Protein AF-0000000084819058 (afdb_homodimer)

Nearest PDB structures (foldseek):
  3whi-assembly1_A  TM=7.353E-01  e=6.003E-03  Bacillus subtilis subsp. subtilis str. 168
  1spb-assembly1_P  TM=6.432E-01  e=3.275E-03  Bacillus amyloliquefaciens
  3tvi-assembly3_F  TM=5.846E-01  e=6.868E-03  Clostridium acetobutylicum
  2zho-assembly1_B  TM=5.488E-01  e=1.762E-02  Thermus thermophilus
  3tvi-assembly6_K  TM=5.710E-01  e=4.228E-02  Clostridium acetobutylicum

Solvent-accessible surface area (backbone atoms only — not comparable to full-atom values): 11109 Å² total; per-residue (Å²): 131,79,80,77,73,77,76,74,77,68,82,69,77,69,76,65,80,64,76,68,60,60,66,42,50,31,37,39,28,42,75,44,91,81,55,53,69,62,59,55,49,47,48,50,50,54,37,46,72,67,68,20,43,81,69,34,32,34,71,79,62,49,25,35,30,29,40,27,33,57,72,53,52,57,53,44,57,69,72,35,84,51,51,44,79,31,59,55,62,51,74,76,80,118,129,80,83,77,76,74,76,72,78,68,80,68,77,70,75,65,79,64,76,67,61,60,66,40,52,32,38,38,29,42,75,44,91,82,55,55,69,63,59,54,52,50,48,49,48,52,37,45,73,67,69,20,45,80,68,35,31,35,70,79,64,48,25,36,29,32,40,27,33,56,73,54,51,57,51,44,55,68,72,35,85,51,50,44,79,30,59,54,62,50,74,76,80,118

Organism: Colletotrichum graminicola (strain M1.001 / M2 / FGSC 10212) (NCBI:txid645133)

Structure (mmCIF, N/CA/C/O backbone):
data_AF-0000000084819058-model_v1
#
loop_
_entity.id
_entity.type
_entity.pdbx_description
1 polymer 'Inhibitor I9 domain-containing protein'
#
loop_
_atom_site.group_PDB
_atom_site.id
_atom_site.type_symbol
_atom_site.label_atom_id
_atom_site.label_alt_id
_atom_site.label_comp_id
_atom_site.label_asym_id
_atom_site.label_entity_id
_atom_site.label_seq_id
_atom_site.pdbx_PDB_ins_code
_atom_site.Cartn_x
_atom_site.Cartn_y
_atom_site.Cartn_z
_atom_site.occupancy
_atom_site.B_iso_or_equiv
_atom_site.auth_seq_id
_atom_site.auth_comp_id
_atom_site.auth_asym_id
_atom_site.auth_atom_id
_atom_site.pdbx_PDB_model_num
ATOM 1 N N . MET A 1 1 ? -1.468 46.281 -0.343 1 33.25 1 MET A N 1
ATOM 2 C CA . MET A 1 1 ? -0.842 44.969 -0.24 1 33.25 1 MET A CA 1
ATOM 3 C C . MET A 1 1 ? -1.624 44.062 0.711 1 33.25 1 MET A C 1
ATOM 5 O O . MET A 1 1 ? -1.853 44.406 1.867 1 33.25 1 MET A O 1
ATOM 9 N N . ARG A 1 2 ? -2.658 43.469 0.209 1 42.59 2 ARG A N 1
ATOM 10 C CA . ARG A 1 2 ? -3.611 42.688 1.002 1 42.59 2 ARG A CA 1
ATOM 11 C C . ARG A 1 2 ? -2.941 41.469 1.641 1 42.59 2 ARG A C 1
ATOM 13 O O . ARG A 1 2 ? -2.266 40.719 0.959 1 42.59 2 ARG A O 1
ATOM 20 N N . PRO A 1 3 ? -2.469 41.5 2.928 1 46.16 3 PRO A N 1
ATOM 21 C CA . PRO A 1 3 ? -1.816 40.344 3.564 1 46.16 3 PRO A CA 1
ATOM 22 C C . PRO A 1 3 ? -2.604 39.062 3.391 1 46.16 3 PRO A C 1
ATOM 24 O O . PRO A 1 3 ? -3.838 39.062 3.4 1 46.16 3 PRO A O 1
ATOM 27 N N . SER A 1 4 ? -2.221 38.219 2.475 1 47.12 4 SER A N 1
ATOM 28 C CA . SER A 1 4 ? -2.828 36.906 2.279 1 47.12 4 SER A CA 1
ATOM 29 C C . SER A 1 4 ? -2.723 36.062 3.541 1 47.12 4 SER A C 1
ATOM 31 O O . SER A 1 4 ? -1.623 35.844 4.051 1 47.12 4 SER A O 1
ATOM 33 N N . ALA A 1 5 ? -3.68 36.062 4.41 1 40.5 5 ALA A N 1
ATOM 34 C CA . ALA A 1 5 ? -3.844 35.25 5.625 1 40.5 5 ALA A CA 1
ATOM 35 C C . ALA A 1 5 ? -3.654 33.781 5.336 1 40.5 5 ALA A C 1
ATOM 37 O O . ALA A 1 5 ? -4.215 33.25 4.375 1 40.5 5 ALA A O 1
ATOM 38 N N . PHE A 1 6 ? -2.416 33.281 5.398 1 43 6 PHE A N 1
ATOM 39 C CA . PHE A 1 6 ? -2.139 31.859 5.41 1 43 6 PHE A CA 1
ATOM 40 C C . PHE A 1 6 ? -3.102 31.141 6.34 1 43 6 PHE A C 1
ATOM 42 O O . PHE A 1 6 ? -3.195 31.469 7.523 1 43 6 PHE A O 1
ATOM 49 N N . LEU A 1 7 ? -4.293 30.812 5.961 1 40.19 7 LEU A N 1
ATOM 50 C CA . LEU A 1 7 ? -5.25 30.062 6.762 1 40.19 7 LEU A CA 1
ATOM 51 C C . LEU A 1 7 ? -4.629 28.766 7.277 1 40.19 7 LEU A C 1
ATOM 53 O O . LEU A 1 7 ? -4.23 27.906 6.484 1 40.19 7 LEU A O 1
ATOM 57 N N . VAL A 1 8 ? -3.709 28.766 8.219 1 39.34 8 VAL A N 1
ATOM 58 C CA . VAL A 1 8 ? -3.283 27.547 8.914 1 39.34 8 VAL A CA 1
ATOM 59 C C . VAL A 1 8 ? -4.504 26.734 9.312 1 39.34 8 VAL A C 1
ATOM 61 O O . VAL A 1 8 ? -5.359 27.203 10.07 1 39.34 8 VAL A O 1
ATOM 64 N N . ALA A 1 9 ? -5.012 25.891 8.383 1 39.75 9 ALA A N 1
ATOM 65 C CA . ALA A 1 9 ? -6.09 24.984 8.75 1 39.75 9 ALA A CA 1
ATOM 66 C C . ALA A 1 9 ? -5.766 24.234 10.047 1 39.75 9 ALA A C 1
ATOM 68 O O . ALA A 1 9 ? -4.777 23.5 10.117 1 39.75 9 ALA A O 1
ATOM 69 N N . ALA A 1 10 ? -5.84 24.875 11.164 1 40.34 10 ALA A N 1
ATOM 70 C CA . ALA A 1 10 ? -5.816 24.188 12.453 1 40.34 10 ALA A CA 1
ATOM 71 C C . ALA A 1 10 ? -6.695 22.953 12.438 1 40.34 10 ALA A C 1
ATOM 73 O O . ALA A 1 10 ? -7.859 23 12.031 1 40.34 10 ALA A O 1
ATOM 74 N N . LEU A 1 11 ? -6.059 21.734 12.172 1 42.22 11 LEU A N 1
ATOM 75 C CA . LEU A 1 11 ? -6.789 20.5 12.469 1 42.22 11 LEU A CA 1
ATOM 76 C C . LEU A 1 11 ? -7.434 20.578 13.852 1 42.22 11 LEU A C 1
ATOM 78 O O . LEU A 1 11 ? -6.742 20.5 14.867 1 42.22 11 LEU A O 1
ATOM 82 N N . ALA A 1 12 ? -8.281 21.531 14.031 1 41.41 12 ALA A N 1
ATOM 83 C CA . ALA A 1 12 ? -9.055 21.531 15.273 1 41.41 12 ALA A CA 1
ATOM 84 C C . ALA A 1 12 ? -9.594 20.141 15.578 1 41.41 12 ALA A C 1
ATOM 86 O O . ALA A 1 12 ? -10.289 19.531 14.75 1 41.41 12 ALA A O 1
ATOM 87 N N . VAL A 1 13 ? -8.812 19.328 16.328 1 44 13 VAL A N 1
ATOM 88 C CA . VAL A 1 13 ? -9.383 18.156 16.969 1 44 13 VAL A CA 1
ATOM 89 C C . VAL A 1 13 ? -10.586 18.547 17.812 1 44 13 VAL A C 1
ATOM 91 O O . VAL A 1 13 ? -10.453 19.266 18.812 1 44 13 VAL A O 1
ATOM 94 N N . VAL A 1 14 ? -11.656 19.109 17.375 1 44.25 14 VAL A N 1
ATOM 95 C CA . VAL A 1 14 ? -12.875 19.219 18.172 1 44.25 14 VAL A CA 1
ATOM 96 C C . VAL A 1 14 ? -13.117 17.906 18.922 1 44.25 14 VAL A C 1
ATOM 98 O O . VAL A 1 14 ? -13.18 16.828 18.312 1 44.25 14 VAL A O 1
ATOM 101 N N . PRO A 1 15 ? -12.867 17.781 20.188 1 43.75 15 PRO A N 1
ATOM 102 C CA . PRO A 1 15 ? -13.266 16.656 21.047 1 43.75 15 PRO A CA 1
ATOM 103 C C . PRO A 1 15 ? -14.742 16.297 20.891 1 43.75 15 PRO A C 1
ATOM 105 O O . PRO A 1 15 ? -15.367 15.82 21.828 1 43.75 15 PRO A O 1
ATOM 108 N N . GLY A 1 16 ? -15.555 16.859 20.109 1 43.31 16 GLY A N 1
ATOM 109 C CA . GLY A 1 16 ? -16.891 16.281 20.141 1 43.31 16 GLY A CA 1
ATOM 110 C C . GLY A 1 16 ? -16.875 14.766 20.234 1 43.31 16 GLY A C 1
ATOM 111 O O . GLY A 1 16 ? -15.891 14.117 19.859 1 43.31 16 GLY A O 1
ATOM 112 N N . VAL A 1 17 ? -17.578 14.211 21.297 1 44.72 17 VAL A N 1
ATOM 113 C CA . VAL A 1 17 ? -17.859 12.797 21.516 1 44.72 17 VAL A CA 1
ATOM 114 C C . VAL A 1 17 ? -18.047 12.086 20.188 1 44.72 17 VAL A C 1
ATOM 116 O O . VAL A 1 17 ? -18.75 11.078 20.094 1 44.72 17 VAL A O 1
ATOM 119 N N . LEU A 1 18 ? -17.938 12.695 19.047 1 44.69 18 LEU A N 1
ATOM 120 C CA . LEU A 1 18 ? -18.125 11.844 17.875 1 44.69 18 LEU A CA 1
ATOM 121 C C . LEU A 1 18 ? -17.453 10.492 18.078 1 44.69 18 LEU A C 1
ATOM 123 O O . LEU A 1 18 ? -16.328 10.422 18.594 1 44.69 18 LEU A O 1
ATOM 127 N N . ALA A 1 19 ? -18.094 9.57 18.531 1 48.16 19 ALA A N 1
ATOM 128 C CA . ALA A 1 19 ? -17.656 8.18 18.438 1 48.16 19 ALA A CA 1
ATOM 129 C C . ALA A 1 19 ? -16.625 8 17.328 1 48.16 19 ALA A C 1
ATOM 131 O O . ALA A 1 19 ? -16.969 8.039 16.141 1 48.16 19 ALA A O 1
ATOM 132 N N . VAL A 1 20 ? -15.523 8.812 17.234 1 57.72 20 VAL A N 1
ATOM 133 C CA . VAL A 1 20 ? -14.484 8.742 16.219 1 57.72 20 VAL A CA 1
ATOM 134 C C . VAL A 1 20 ? -14.195 7.277 15.875 1 57.72 20 VAL A C 1
ATOM 136 O O . VAL A 1 20 ? -13.797 6.496 16.734 1 57.72 20 VAL A O 1
ATOM 139 N N . ASP A 1 21 ? -15.117 6.746 15.102 1 71.69 21 ASP A N 1
ATOM 140 C CA . ASP A 1 21 ? -14.82 5.402 14.609 1 71.69 21 ASP A CA 1
ATOM 141 C C . ASP A 1 21 ? -13.312 5.211 14.422 1 71.69 21 ASP A C 1
ATOM 143 O O . ASP A 1 21 ? -12.602 6.156 14.062 1 71.69 21 ASP A O 1
ATOM 147 N N . GLN A 1 22 ? -12.883 4.285 15.273 1 87.81 22 GLN A N 1
ATOM 148 C CA . GLN A 1 22 ? -11.469 3.961 15.148 1 87.81 22 GLN A CA 1
ATOM 149 C C . GLN A 1 22 ? -11.07 3.789 13.688 1 87.81 22 GLN A C 1
ATOM 151 O O . GLN A 1 22 ? -11.672 2.986 12.969 1 87.81 22 GLN A O 1
ATOM 156 N N . MET A 1 23 ? -10.328 4.754 13.203 1 92.38 23 MET A N 1
ATOM 157 C CA . MET A 1 23 ? -9.844 4.684 11.828 1 92.38 23 MET A CA 1
ATOM 158 C C . MET A 1 23 ? -8.617 3.785 11.727 1 92.38 23 MET A C 1
ATOM 160 O O . MET A 1 23 ? -7.789 3.754 12.641 1 92.38 23 MET A O 1
ATOM 164 N N . LYS A 1 24 ? -8.617 2.979 10.633 1 93.62 24 LYS A N 1
ATOM 165 C CA . LYS A 1 24 ? -7.461 2.121 10.391 1 93.62 24 LYS A CA 1
ATOM 166 C C . LYS A 1 24 ? -6.93 2.303 8.969 1 93.62 24 LYS A C 1
ATOM 168 O O . LYS A 1 24 ? -7.695 2.59 8.047 1 93.62 24 LYS A O 1
ATOM 173 N N . SER A 1 25 ? -5.629 2.24 8.883 1 95.81 25 SER A N 1
ATOM 174 C CA . SER A 1 25 ? -4.977 2.246 7.578 1 95.81 25 SER A CA 1
ATOM 175 C C . SER A 1 25 ? -4.809 0.832 7.035 1 95.81 25 SER A C 1
ATOM 177 O O . SER A 1 25 ? -4.223 -0.027 7.699 1 95.81 25 SER A O 1
ATOM 179 N N . VAL A 1 26 ? -5.383 0.603 5.863 1 96.69 26 VAL A N 1
ATOM 180 C CA . VAL A 1 26 ? -5.32 -0.731 5.273 1 96.69 26 VAL A CA 1
ATOM 181 C C . VAL A 1 26 ? -5.059 -0.623 3.775 1 96.69 26 VAL A C 1
ATOM 183 O O . VAL A 1 26 ? -5.148 0.464 3.199 1 96.69 26 VAL A O 1
ATOM 186 N N . ILE A 1 27 ? -4.648 -1.688 3.219 1 96.94 27 ILE A N 1
ATOM 187 C CA . ILE A 1 27 ? -4.609 -1.82 1.767 1 96.94 27 ILE A CA 1
ATOM 188 C C . ILE A 1 27 ? -5.59 -2.902 1.321 1 96.94 27 ILE A C 1
ATOM 190 O O . ILE A 1 27 ? -5.719 -3.941 1.976 1 96.94 27 ILE A O 1
ATOM 194 N N . ILE A 1 28 ? -6.348 -2.623 0.335 1 96.5 28 ILE A N 1
ATOM 195 C CA . ILE A 1 28 ? -7.289 -3.553 -0.277 1 96.5 28 ILE A CA 1
ATOM 196 C C . ILE A 1 28 ? -6.863 -3.85 -1.714 1 96.5 28 ILE A C 1
ATOM 198 O O . ILE A 1 28 ? -6.547 -2.934 -2.477 1 96.5 28 ILE A O 1
ATOM 202 N N . TRP A 1 29 ? -6.754 -5.113 -2.059 1 95.25 29 TRP A N 1
ATOM 203 C CA . TRP A 1 29 ? -6.344 -5.465 -3.414 1 95.25 29 TRP A CA 1
ATOM 204 C C . TRP A 1 29 ? -7.066 -6.719 -3.896 1 95.25 29 TRP A C 1
ATOM 206 O O . TRP A 1 29 ? -7.625 -7.469 -3.092 1 95.25 29 TRP A O 1
ATOM 216 N N . ALA A 1 30 ? -7.102 -6.852 -5.23 1 94.75 30 ALA A N 1
ATOM 217 C CA . ALA A 1 30 ? -7.723 -8.016 -5.852 1 94.75 30 ALA A CA 1
ATOM 218 C C . ALA A 1 30 ? -6.809 -9.234 -5.758 1 94.75 30 ALA A C 1
ATOM 220 O O . ALA A 1 30 ? -5.656 -9.188 -6.191 1 94.75 30 ALA A O 1
ATOM 221 N N . GLN A 1 31 ? -7.332 -10.32 -5.207 1 90 31 GLN A N 1
ATOM 222 C CA . GLN A 1 31 ? -6.562 -11.547 -5.027 1 90 31 GLN A CA 1
ATOM 223 C C . GLN A 1 31 ? -6.219 -12.18 -6.375 1 90 31 GLN A C 1
ATOM 225 O O . GLN A 1 31 ? -5.246 -12.93 -6.484 1 90 31 GLN A O 1
ATOM 230 N N . SER A 1 32 ? -7.055 -11.922 -7.348 1 90.5 32 SER A N 1
ATOM 231 C CA . SER A 1 32 ? -6.84 -12.461 -8.688 1 90.5 32 SER A CA 1
ATOM 232 C C . SER A 1 32 ? -7.203 -11.438 -9.758 1 90.5 32 SER A C 1
ATOM 234 O O . SER A 1 32 ? -8.023 -10.547 -9.523 1 90.5 32 SER A O 1
ATOM 236 N N . ASP A 1 33 ? -6.578 -11.641 -10.836 1 89.69 33 ASP A N 1
ATOM 237 C CA . ASP A 1 33 ? -6.859 -10.75 -11.953 1 89.69 33 ASP A CA 1
ATOM 238 C C . ASP A 1 33 ? -8.266 -10.984 -12.508 1 89.69 33 ASP A C 1
ATOM 240 O O . ASP A 1 33 ? -8.734 -10.242 -13.367 1 89.69 33 ASP A O 1
ATOM 244 N N . SER A 1 34 ? -8.938 -11.938 -11.984 1 91.38 34 SER A N 1
ATOM 245 C CA . SER A 1 34 ? -10.281 -12.266 -12.445 1 91.38 34 SER A CA 1
ATOM 246 C C . SER A 1 34 ? -11.32 -11.352 -11.812 1 91.38 34 SER A C 1
ATOM 248 O O . SER A 1 34 ? -12.469 -11.305 -12.266 1 91.38 34 SER A O 1
ATOM 250 N N . ILE A 1 35 ? -10.867 -10.672 -10.844 1 91.56 35 ILE A N 1
ATOM 251 C CA . ILE A 1 35 ? -11.789 -9.781 -10.141 1 91.56 35 ILE A CA 1
ATOM 252 C C . ILE A 1 35 ? -12.078 -8.555 -11 1 91.56 35 ILE A C 1
ATOM 254 O O . ILE A 1 35 ? -11.148 -7.938 -11.539 1 91.56 35 ILE A O 1
ATOM 258 N N . SER A 1 36 ? -13.32 -8.234 -11.094 1 92 36 SER A N 1
ATOM 259 C CA . SER A 1 36 ? -13.734 -7.113 -11.93 1 92 36 SER A CA 1
ATOM 260 C C . SER A 1 36 ? -13.391 -5.777 -11.281 1 92 36 SER A C 1
ATOM 262 O O . SER A 1 36 ? -13.438 -5.648 -10.055 1 92 36 SER A O 1
ATOM 264 N N . ASP A 1 37 ? -13.164 -4.816 -12.18 1 92.81 37 ASP A N 1
ATOM 265 C CA . ASP A 1 37 ? -12.867 -3.465 -11.711 1 92.81 37 ASP A CA 1
ATOM 266 C C . ASP A 1 37 ? -14.07 -2.863 -10.984 1 92.81 37 ASP A C 1
ATOM 268 O O . ASP A 1 37 ? -13.914 -1.972 -10.148 1 92.81 37 ASP A O 1
ATOM 272 N N . ASP A 1 38 ? -15.203 -3.373 -11.312 1 93.06 38 ASP A N 1
ATOM 273 C CA . ASP A 1 38 ? -16.438 -2.885 -10.695 1 93.06 38 ASP A CA 1
ATOM 274 C C . ASP A 1 38 ? -16.453 -3.189 -9.195 1 93.06 38 ASP A C 1
ATOM 276 O O . ASP A 1 38 ? -16.922 -2.377 -8.398 1 93.06 38 ASP A O 1
ATOM 280 N N . ILE A 1 39 ? -16.016 -4.352 -8.898 1 93.06 39 ILE A N 1
ATOM 281 C CA . ILE A 1 39 ? -16 -4.75 -7.492 1 93.06 39 ILE A CA 1
ATOM 282 C C . ILE A 1 39 ? -15.039 -3.848 -6.715 1 93.06 39 ILE A C 1
ATOM 284 O O . ILE A 1 39 ? -15.336 -3.436 -5.594 1 93.06 39 ILE A O 1
ATOM 288 N N . ILE A 1 40 ? -13.945 -3.514 -7.309 1 94.62 40 ILE A N 1
ATOM 289 C CA . ILE A 1 40 ? -12.961 -2.629 -6.703 1 94.62 40 ILE A CA 1
ATOM 290 C C . ILE A 1 40 ? -13.555 -1.235 -6.523 1 94.62 40 ILE A C 1
ATOM 292 O O . ILE A 1 40 ? -13.406 -0.622 -5.465 1 94.62 40 ILE A O 1
ATOM 296 N N . ALA A 1 41 ? -14.227 -0.774 -7.547 1 93.75 41 ALA A N 1
ATOM 297 C CA . ALA A 1 41 ? -14.875 0.534 -7.492 1 93.75 41 ALA A CA 1
ATOM 298 C C . ALA A 1 41 ? -15.945 0.571 -6.41 1 93.75 41 ALA A C 1
ATOM 300 O O . ALA A 1 41 ? -16.078 1.566 -5.695 1 93.75 41 ALA A O 1
ATOM 301 N N . LYS A 1 42 ? -16.641 -0.442 -6.273 1 93.75 42 LYS A N 1
ATOM 302 C CA . LYS A 1 42 ? -17.672 -0.544 -5.246 1 93.75 42 LYS A CA 1
ATOM 303 C C . LYS A 1 42 ? -17.062 -0.48 -3.85 1 93.75 42 LYS A C 1
ATOM 305 O O . LYS A 1 42 ? -17.609 0.194 -2.965 1 93.75 42 LYS A O 1
ATOM 310 N N . ALA A 1 43 ? -16.031 -1.218 -3.672 1 95.06 43 ALA A N 1
ATOM 311 C CA . ALA A 1 43 ? -15.328 -1.192 -2.393 1 95.06 43 ALA A CA 1
ATOM 312 C C . ALA A 1 43 ? -14.844 0.218 -2.061 1 95.06 43 ALA A C 1
ATOM 314 O O . ALA A 1 43 ? -15.023 0.691 -0.935 1 95.06 43 ALA A O 1
ATOM 315 N N . LYS A 1 44 ? -14.344 0.888 -3.039 1 95 44 LYS A N 1
ATOM 316 C CA . LYS A 1 44 ? -13.891 2.264 -2.85 1 95 44 LYS A CA 1
ATOM 317 C C . LYS A 1 44 ? -15.039 3.168 -2.42 1 95 44 LYS A C 1
ATOM 319 O O . LYS A 1 44 ? -14.906 3.957 -1.484 1 95 44 LYS A O 1
ATOM 324 N N . GLN A 1 45 ? -16.062 3.047 -3.107 1 95 45 GLN A N 1
ATOM 325 C CA . GLN A 1 45 ? -17.234 3.873 -2.82 1 95 45 GLN A CA 1
ATOM 326 C C . GLN A 1 45 ? -17.766 3.6 -1.418 1 95 45 GLN A C 1
ATOM 328 O O . GLN A 1 45 ? -18.188 4.523 -0.716 1 95 45 GLN A O 1
ATOM 333 N N . SER A 1 46 ? -17.75 2.357 -1.037 1 94.94 46 SER A N 1
ATOM 334 C CA . SER A 1 46 ? -18.188 1.991 0.305 1 94.94 46 SER A CA 1
ATOM 335 C C . SER A 1 46 ? -17.328 2.66 1.372 1 94.94 46 SER A C 1
ATOM 337 O O . SER A 1 46 ? -17.844 3.127 2.391 1 94.94 46 SER A O 1
ATOM 339 N N . ILE A 1 47 ? -16.078 2.725 1.133 1 95.06 47 ILE A N 1
ATOM 340 C CA . ILE A 1 47 ? -15.125 3.332 2.061 1 95.06 47 ILE A CA 1
ATOM 341 C C . ILE A 1 47 ? -15.375 4.836 2.141 1 95.06 47 ILE A C 1
ATOM 343 O O . ILE A 1 47 ? -15.438 5.406 3.234 1 95.06 47 ILE A O 1
ATOM 347 N N . ILE A 1 48 ? -15.539 5.441 1.022 1 94.75 48 ILE A N 1
ATOM 348 C CA . ILE A 1 48 ? -15.773 6.883 0.959 1 94.75 48 ILE A CA 1
ATOM 349 C C . ILE A 1 48 ? -17.094 7.219 1.64 1 94.75 48 ILE A C 1
ATOM 351 O O . ILE A 1 48 ? -17.1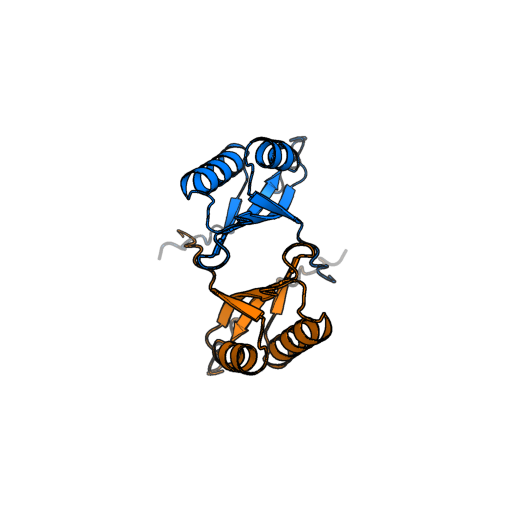72 8.172 2.414 1 94.75 48 ILE A O 1
ATOM 355 N N . ASP A 1 49 ? -18.047 6.41 1.414 1 94.19 49 ASP A N 1
ATOM 356 C CA . ASP A 1 49 ? -19.375 6.609 2.008 1 94.19 49 ASP A CA 1
ATOM 357 C C . ASP A 1 49 ? -19.312 6.512 3.531 1 94.19 49 ASP A C 1
ATOM 359 O O . ASP A 1 49 ? -20.062 7.184 4.234 1 94.19 49 ASP A O 1
ATOM 363 N N . ALA A 1 50 ? -18.406 5.773 3.975 1 93.12 50 ALA A N 1
ATOM 364 C CA . ALA A 1 50 ? -18.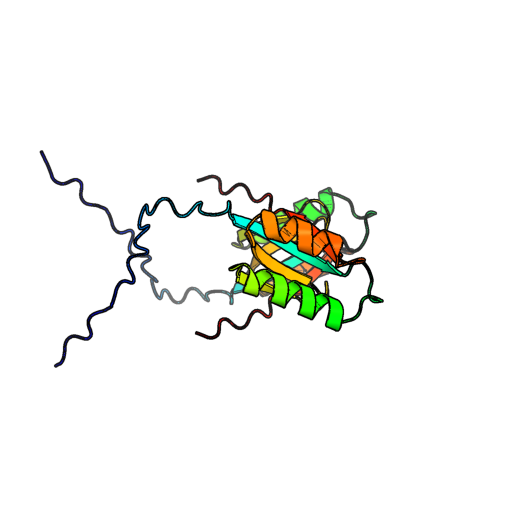266 5.562 5.414 1 93.12 50 ALA A CA 1
ATOM 365 C C . ALA A 1 50 ? -17.391 6.648 6.039 1 93.12 50 ALA A C 1
ATOM 367 O O . ALA A 1 50 ? -17.156 6.641 7.25 1 93.12 50 ALA A O 1
ATOM 368 N N . GLY A 1 51 ? -16.844 7.469 5.188 1 93 51 GLY A N 1
ATOM 369 C CA . GLY A 1 51 ? -16 8.555 5.672 1 93 51 GLY A CA 1
ATOM 370 C C . GLY A 1 51 ? -14.516 8.242 5.578 1 93 51 GLY A C 1
ATOM 371 O O . GLY A 1 51 ? -13.688 8.953 6.164 1 93 51 GLY A O 1
ATOM 372 N N . GLY A 1 52 ? -14.289 7.184 4.926 1 94.5 52 GLY A N 1
ATOM 373 C CA . GLY A 1 52 ? -12.891 6.852 4.703 1 94.5 52 GLY A CA 1
ATOM 374 C C . GLY A 1 52 ? -12.258 7.656 3.582 1 94.5 52 GLY A C 1
ATOM 375 O O . GLY A 1 52 ? -12.93 8.461 2.932 1 94.5 52 GLY A O 1
ATOM 376 N N . GLN A 1 53 ? -10.914 7.469 3.52 1 94.5 53 GLN A N 1
ATOM 377 C CA . GLN A 1 53 ? -10.148 8.172 2.496 1 94.5 53 GLN A CA 1
ATOM 378 C C . GLN A 1 53 ? -9.203 7.219 1.771 1 94.5 53 GLN A C 1
ATOM 380 O O . GLN A 1 53 ? -8.461 6.465 2.406 1 94.5 53 GLN A O 1
ATOM 385 N N . ILE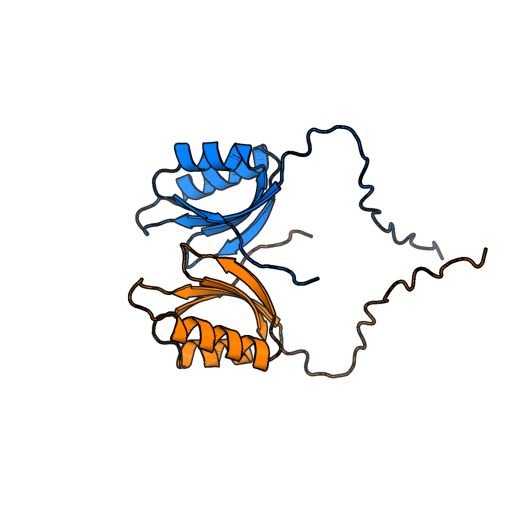 A 1 54 ? -9.266 7.371 0.459 1 95.5 54 ILE A N 1
ATOM 386 C CA . ILE A 1 54 ? -8.297 6.645 -0.349 1 95.5 54 ILE A CA 1
ATOM 387 C C . ILE A 1 54 ? -6.977 7.414 -0.39 1 95.5 54 ILE A C 1
ATOM 389 O O . ILE A 1 54 ? -6.941 8.57 -0.819 1 95.5 54 ILE A O 1
ATOM 393 N N . THR A 1 55 ? -5.957 6.781 0.035 1 95.06 55 THR A N 1
ATOM 394 C CA . THR A 1 55 ? -4.691 7.488 0.173 1 95.06 55 THR A CA 1
ATOM 395 C C . THR A 1 55 ? -3.748 7.141 -0.977 1 95.06 55 THR A C 1
ATOM 397 O O . THR A 1 55 ? -2.916 7.961 -1.374 1 95.06 55 THR A O 1
ATOM 400 N N . HIS A 1 56 ? -3.803 6.02 -1.461 1 95.25 56 HIS A N 1
ATOM 401 C CA . HIS A 1 56 ? -2.959 5.562 -2.561 1 95.25 56 HIS A CA 1
ATOM 402 C C . HIS A 1 56 ? -3.713 4.598 -3.469 1 95.25 56 HIS A C 1
ATOM 404 O O . HIS A 1 56 ? -4.512 3.787 -2.992 1 95.25 56 HIS A O 1
ATOM 410 N N . THR A 1 57 ? -3.41 4.707 -4.727 1 95.94 57 THR A N 1
ATOM 411 C CA . THR A 1 57 ? -3.982 3.812 -5.727 1 95.94 57 THR A CA 1
ATOM 412 C C . THR A 1 57 ? -2.885 3.15 -6.555 1 95.94 57 THR A C 1
ATOM 414 O O . THR A 1 57 ? -1.962 3.82 -7.02 1 95.94 57 THR A O 1
ATOM 417 N N . TYR A 1 58 ? -3.029 1.82 -6.75 1 94.88 58 TYR A N 1
ATOM 418 C CA . TYR A 1 58 ? -2.029 1.05 -7.48 1 94.88 58 TYR A CA 1
ATOM 419 C C . TYR A 1 58 ? -2.658 0.314 -8.656 1 94.88 58 TYR A C 1
ATOM 421 O O . TYR A 1 58 ? -3.773 -0.201 -8.547 1 94.88 58 TYR A O 1
ATOM 429 N N . SER A 1 59 ? -1.907 0.206 -9.727 1 94.06 59 SER A N 1
ATOM 430 C CA . SER A 1 59 ? -2.43 -0.388 -10.945 1 94.06 59 SER A CA 1
ATOM 431 C C . SER A 1 59 ? -2.053 -1.862 -11.055 1 94.06 59 SER A C 1
ATOM 433 O O . SER A 1 59 ? -2.867 -2.689 -11.469 1 94.06 59 SER A O 1
ATOM 435 N N . LEU A 1 60 ? -0.842 -2.248 -10.648 1 92.69 60 LEU A N 1
ATOM 436 C CA . LEU A 1 60 ? -0.37 -3.611 -10.859 1 92.69 60 LEU A CA 1
ATOM 437 C C . LEU A 1 60 ? -0.988 -4.566 -9.852 1 92.69 60 LEU A C 1
ATOM 439 O O . LEU A 1 60 ? -1.435 -5.66 -10.211 1 92.69 60 LEU A O 1
ATOM 443 N N . ILE A 1 61 ? -0.966 -4.109 -8.625 1 91.81 61 ILE A N 1
ATOM 444 C CA . ILE A 1 61 ? -1.536 -4.973 -7.598 1 91.81 61 ILE A CA 1
ATOM 445 C C . ILE A 1 61 ? -3.061 -4.887 -7.641 1 91.81 61 ILE A C 1
ATOM 447 O O . ILE A 1 61 ? -3.75 -5.648 -6.957 1 91.81 61 ILE A O 1
ATOM 451 N N . ARG A 1 62 ? -3.643 -3.857 -8.484 1 93.88 62 ARG A N 1
ATOM 452 C CA . ARG A 1 62 ? -5.078 -3.625 -8.617 1 93.88 62 ARG A CA 1
ATOM 453 C C . ARG A 1 62 ? -5.719 -3.373 -7.258 1 93.88 62 ARG A C 1
ATOM 455 O O . ARG A 1 62 ? -6.715 -4.008 -6.906 1 93.88 62 ARG A O 1
ATOM 462 N N . GLY A 1 63 ? -5.125 -2.572 -6.523 1 95.12 63 GLY A N 1
ATOM 463 C CA . GLY A 1 63 ? -5.551 -2.262 -5.168 1 95.12 63 GLY A CA 1
ATOM 464 C C . GLY A 1 63 ? -5.348 -0.806 -4.797 1 95.12 63 GLY A C 1
ATOM 465 O O . GLY A 1 63 ? -4.918 -0.002 -5.625 1 95.12 63 GLY A O 1
ATOM 466 N N . PHE A 1 64 ? -5.773 -0.566 -3.592 1 96.06 64 PHE A N 1
ATOM 467 C CA . PHE A 1 64 ? -5.656 0.797 -3.088 1 96.06 64 PHE A CA 1
ATOM 468 C C . PHE A 1 64 ? -5.488 0.802 -1.573 1 96.06 64 PHE A C 1
ATOM 470 O O . PHE A 1 64 ? -5.949 -0.112 -0.888 1 96.06 64 PHE A O 1
ATOM 477 N N . ALA A 1 65 ? -4.699 1.762 -1.152 1 96.69 65 ALA A N 1
ATOM 478 C CA . ALA A 1 65 ? -4.59 2.01 0.283 1 96.69 65 ALA A CA 1
ATOM 479 C C . ALA A 1 65 ? -5.59 3.072 0.733 1 96.69 65 ALA A C 1
ATOM 481 O O . ALA A 1 65 ? -5.867 4.023 -0.002 1 96.69 65 ALA A O 1
ATOM 482 N N . CYS A 1 66 ? -6.09 2.846 2.021 1 95.5 66 CYS A N 1
ATOM 483 C CA . CYS A 1 66 ? -7.07 3.795 2.533 1 95.5 66 CYS A CA 1
ATOM 484 C C . CYS A 1 66 ? -7.059 3.826 4.059 1 95.5 66 CYS A C 1
ATOM 486 O O . CYS A 1 66 ? -6.473 2.949 4.695 1 95.5 66 CYS A O 1
ATOM 488 N N . VAL A 1 67 ? -7.543 4.934 4.531 1 95.12 67 VAL A N 1
ATOM 489 C CA . VAL A 1 67 ? -7.855 5.078 5.949 1 95.12 67 VAL A CA 1
ATOM 490 C C . VAL A 1 67 ? -9.367 5.09 6.145 1 95.12 67 VAL A C 1
ATOM 492 O O . VAL A 1 67 ? -10.07 5.93 5.574 1 95.12 67 VAL A O 1
ATOM 495 N N . THR A 1 68 ? -9.867 4.137 6.812 1 95 68 THR A N 1
ATOM 496 C CA . THR A 1 68 ? -11.312 3.955 6.922 1 95 68 THR A CA 1
ATOM 497 C C . THR A 1 68 ? -11.688 3.428 8.305 1 95 68 THR A C 1
ATOM 499 O O . THR A 1 68 ? -10.867 2.811 8.984 1 95 68 THR A O 1
ATOM 502 N N . PRO A 1 69 ? -12.891 3.744 8.68 1 95.06 69 PRO A N 1
ATOM 503 C CA . PRO A 1 69 ? -13.344 3.176 9.953 1 95.06 69 PRO A CA 1
ATOM 504 C C . PRO A 1 69 ? -13.383 1.649 9.938 1 95.06 69 PRO A C 1
ATOM 506 O O . PRO A 1 69 ? -13.727 1.048 8.914 1 95.06 69 PRO A O 1
ATOM 509 N N . VAL A 1 70 ? -13.039 1.058 11.102 1 92 70 VAL A N 1
ATOM 510 C CA . VAL A 1 70 ? -12.961 -0.393 11.242 1 92 70 VAL A CA 1
ATOM 511 C C . VAL A 1 70 ? -14.305 -1.022 10.898 1 92 70 VAL A C 1
ATOM 513 O O . VAL A 1 70 ? -14.359 -2.107 10.312 1 92 70 VAL A O 1
ATOM 516 N N . LYS A 1 71 ? -15.305 -0.376 11.148 1 90.06 71 LYS A N 1
ATOM 517 C CA . LYS A 1 71 ? -16.656 -0.909 10.953 1 90.06 71 LYS A CA 1
ATOM 518 C C . LYS A 1 71 ? -16.922 -1.171 9.477 1 90.06 71 LYS A C 1
ATOM 520 O O . LYS A 1 71 ? -17.625 -2.125 9.125 1 90.06 71 LYS A O 1
ATOM 525 N N . VAL A 1 72 ? -16.5 -0.375 8.664 1 92.56 72 VAL A N 1
ATOM 526 C CA . VAL A 1 72 ? -16.781 -0.51 7.238 1 92.56 72 VAL A CA 1
ATOM 527 C C . VAL A 1 72 ? -15.922 -1.619 6.641 1 92.56 72 VAL A C 1
ATOM 529 O O . VAL A 1 72 ? -16.312 -2.246 5.648 1 92.56 72 VAL A O 1
ATOM 532 N N . LEU A 1 73 ? -14.742 -1.789 7.188 1 92.88 73 LEU A N 1
ATOM 533 C CA . LEU A 1 73 ? -13.852 -2.83 6.691 1 92.88 73 LEU A CA 1
ATOM 534 C C . LEU A 1 73 ? -14.531 -4.195 6.742 1 92.88 73 LEU A C 1
ATOM 536 O O . LEU A 1 73 ? -14.375 -5.004 5.824 1 92.88 73 LEU A O 1
ATOM 540 N N . GLU A 1 74 ? -15.242 -4.426 7.785 1 89.38 74 GLU A N 1
ATOM 541 C CA . GLU A 1 74 ? -15.977 -5.684 7.93 1 89.38 74 GLU A CA 1
ATOM 542 C C . GLU A 1 74 ? -17.031 -5.84 6.84 1 89.38 74 GLU A C 1
ATOM 544 O O . GLU A 1 74 ? -17.188 -6.93 6.281 1 89.38 74 GLU A O 1
ATOM 549 N N . SER A 1 75 ? -17.656 -4.746 6.547 1 90.81 75 SER A N 1
ATOM 550 C CA . SER A 1 75 ? -18.688 -4.77 5.512 1 90.81 75 SER A CA 1
ATOM 551 C C . SER A 1 75 ? -18.078 -4.992 4.133 1 90.81 75 SER A C 1
ATOM 553 O O . SER A 1 75 ? -18.609 -5.777 3.336 1 90.81 75 SER A O 1
ATOM 555 N N . VAL A 1 76 ? -17.016 -4.305 3.896 1 93 76 VAL A N 1
ATOM 556 C CA . VAL A 1 76 ? -16.328 -4.422 2.617 1 93 76 VAL A CA 1
ATOM 557 C C . VAL A 1 76 ? -15.852 -5.859 2.42 1 93 76 VAL A C 1
ATOM 559 O O . VAL A 1 76 ? -16 -6.426 1.332 1 93 76 VAL A O 1
ATOM 562 N N . GLN A 1 77 ? -15.281 -6.434 3.434 1 90.62 77 GLN A N 1
ATOM 563 C CA . GLN A 1 77 ? -14.797 -7.809 3.367 1 90.62 77 GLN A CA 1
ATOM 564 C C . GLN A 1 77 ? -15.945 -8.781 3.105 1 90.62 77 GLN A C 1
ATOM 566 O O . GLN A 1 77 ? -15.766 -9.789 2.412 1 90.62 77 GLN A O 1
ATOM 571 N N . ALA A 1 78 ? -17.078 -8.477 3.564 1 88.81 78 ALA A N 1
ATOM 572 C CA . ALA A 1 78 ? -18.234 -9.352 3.463 1 88.81 78 ALA A CA 1
ATOM 573 C C . ALA A 1 78 ? -18.797 -9.352 2.045 1 88.81 78 ALA A C 1
ATOM 575 O O . ALA A 1 78 ? -19.219 -10.398 1.538 1 88.81 78 ALA A O 1
ATOM 576 N N . PHE A 1 79 ? -18.781 -8.219 1.342 1 86.75 79 PHE A N 1
ATOM 577 C CA . PHE A 1 79 ? -19.406 -8.172 0.027 1 86.75 79 PHE A CA 1
ATOM 578 C C . PHE A 1 79 ? -18.375 -8.273 -1.077 1 86.75 79 PHE A C 1
ATOM 580 O O . PHE A 1 79 ? -18.703 -8.5 -2.242 1 86.75 79 PHE A O 1
ATOM 587 N N . SER A 1 80 ? -17.219 -8.094 -0.754 1 84.94 80 SER A N 1
ATOM 588 C CA . SER A 1 80 ? -16.156 -8.109 -1.756 1 84.94 80 SER A CA 1
ATOM 589 C C . SER A 1 80 ? -15.414 -9.438 -1.745 1 84.94 80 SER A C 1
ATOM 591 O O . SER A 1 80 ? -14.266 -9.508 -1.303 1 84.94 80 SER A O 1
ATOM 593 N N . GLU A 1 81 ? -16.141 -10.398 -2.385 1 83.56 81 GLU A N 1
ATOM 594 C CA . GLU A 1 81 ? -15.5 -11.703 -2.479 1 83.56 81 GLU A CA 1
ATOM 595 C C . GLU A 1 81 ? -14.359 -11.695 -3.486 1 83.56 81 GLU A C 1
ATOM 597 O O . GLU A 1 81 ? -14.523 -11.234 -4.621 1 83.56 81 GLU A O 1
ATOM 602 N N . GLY A 1 82 ? -13.164 -11.641 -3.115 1 90.69 82 GLY A N 1
ATOM 603 C CA . GLY A 1 82 ? -12.008 -11.633 -4 1 90.69 82 GLY A CA 1
ATOM 604 C C . GLY A 1 82 ? -10.977 -10.578 -3.631 1 90.69 82 GLY A C 1
ATOM 605 O O . GLY A 1 82 ? -9.852 -10.609 -4.121 1 90.69 82 GLY A O 1
ATOM 606 N N . LEU A 1 83 ? -11.57 -9.711 -2.854 1 94.69 83 LEU A N 1
ATOM 607 C CA . LEU A 1 83 ? -10.641 -8.695 -2.371 1 94.69 83 LEU A CA 1
ATOM 608 C C . LEU A 1 83 ? -10.016 -9.117 -1.043 1 94.69 83 LEU A C 1
ATOM 610 O O . LEU A 1 83 ? -10.672 -9.766 -0.227 1 94.69 83 LEU A O 1
ATOM 614 N N . VAL A 1 84 ? -8.828 -8.789 -0.892 1 94.38 84 VAL A N 1
ATOM 615 C CA . VAL A 1 84 ? -8.125 -9.07 0.357 1 94.38 84 VAL A CA 1
ATOM 616 C C . VAL A 1 84 ? -7.797 -7.758 1.069 1 94.38 84 VAL A C 1
ATOM 618 O O . VAL A 1 84 ? -7.375 -6.789 0.435 1 94.38 84 VAL A O 1
ATOM 621 N N . ILE A 1 85 ? -8.055 -7.785 2.324 1 95.94 85 ILE A N 1
ATOM 622 C CA . ILE A 1 85 ? -7.77 -6.613 3.145 1 95.94 85 ILE A CA 1
ATOM 623 C C . ILE A 1 85 ? -6.574 -6.891 4.051 1 95.94 85 ILE A C 1
ATOM 625 O O . ILE A 1 85 ? -6.547 -7.898 4.762 1 95.94 85 ILE A O 1
ATOM 629 N N . ASP A 1 86 ? -5.613 -6.039 4.023 1 96.62 86 ASP A N 1
ATOM 630 C CA . ASP A 1 86 ? -4.414 -6.129 4.855 1 96.62 86 ASP A CA 1
ATOM 631 C C . ASP A 1 86 ? -4.215 -4.855 5.672 1 96.62 86 ASP A C 1
ATOM 633 O O . ASP A 1 86 ? -4.16 -3.758 5.113 1 96.62 86 ASP A O 1
ATOM 637 N N . GLU A 1 87 ? -4.074 -5.059 6.98 1 95.44 87 GLU A N 1
ATOM 638 C CA . GLU A 1 87 ? -3.873 -3.908 7.855 1 95.44 87 GLU A CA 1
ATOM 639 C C . GLU A 1 87 ? -2.422 -3.434 7.812 1 95.44 87 GLU A C 1
ATOM 641 O O . GLU A 1 87 ? -1.504 -4.238 7.652 1 95.44 87 GLU A O 1
ATOM 646 N N . ASP A 1 88 ? -2.275 -2.08 7.926 1 94.81 88 ASP A N 1
ATOM 647 C CA . ASP A 1 88 ? -0.946 -1.479 7.984 1 94.81 88 ASP A CA 1
ATOM 648 C C . ASP A 1 88 ? -0.287 -1.733 9.336 1 94.81 88 ASP A C 1
ATOM 650 O O . ASP A 1 88 ? -0.845 -1.388 10.383 1 94.81 88 ASP A O 1
ATOM 654 N N . HIS A 1 89 ? 0.921 -2.299 9.273 1 92.19 89 HIS A N 1
ATOM 655 C CA . HIS A 1 89 ? 1.627 -2.645 10.5 1 92.19 89 HIS A CA 1
ATOM 656 C C . HIS A 1 89 ? 2.818 -1.721 10.734 1 92.19 89 HIS A C 1
ATOM 658 O O . HIS A 1 89 ? 3.691 -2.018 11.555 1 92.19 89 HIS A O 1
ATOM 664 N N . THR A 1 90 ? 2.855 -0.678 9.984 1 87.75 90 THR A N 1
ATOM 665 C CA . THR A 1 90 ? 3.99 0.229 10.125 1 87.75 90 THR A CA 1
ATOM 666 C C . THR A 1 90 ? 4.023 0.846 11.516 1 87.75 90 THR A C 1
ATOM 668 O O . THR A 1 90 ? 3.023 1.393 11.984 1 87.75 90 THR A O 1
ATOM 671 N N . VAL A 1 91 ? 5.082 0.496 12.312 1 71.56 91 VAL A N 1
ATOM 672 C CA . VAL A 1 91 ? 5.27 1.081 13.633 1 71.56 91 VAL A CA 1
ATOM 673 C C . VAL A 1 91 ? 6.043 2.395 13.516 1 71.56 91 VAL A C 1
ATOM 675 O O . VAL A 1 91 ? 7.074 2.455 12.852 1 71.56 91 VAL A O 1
ATOM 678 N N . THR A 1 92 ? 5.309 3.561 13.383 1 57.09 92 THR A N 1
ATOM 679 C CA . THR A 1 92 ? 6.039 4.82 13.477 1 57.09 92 THR A CA 1
ATOM 680 C C . THR A 1 92 ? 6.836 4.895 14.773 1 57.09 92 THR A C 1
ATOM 682 O O . THR A 1 92 ? 6.266 4.812 15.859 1 57.09 92 THR A O 1
ATOM 685 N N . GLY A 1 93 ? 7.91 4.336 14.938 1 43.97 93 GLY A N 1
ATOM 686 C CA . GLY A 1 93 ? 8.695 4.707 16.109 1 43.97 93 GLY A CA 1
ATOM 687 C C . GLY A 1 93 ? 8.742 6.203 16.344 1 43.97 93 GLY A C 1
ATOM 688 O O . GLY A 1 93 ? 9.391 6.938 15.586 1 43.97 93 GLY A O 1
ATOM 689 N N . SER A 1 94 ? 7.656 6.844 16.469 1 35.38 94 SER A N 1
ATOM 690 C CA . SER A 1 94 ? 7.949 8.039 17.25 1 35.38 94 SER A CA 1
ATOM 691 C C . SER A 1 94 ? 8.68 7.68 18.547 1 35.38 94 SER A C 1
ATOM 693 O O . SER A 1 94 ? 8.492 6.59 19.078 1 35.38 94 SER A O 1
ATOM 695 N N . MET B 1 1 ? 7.09 31.359 35.344 1 32.31 1 MET B N 1
ATOM 696 C CA . MET B 1 1 ? 6.316 30.578 34.375 1 32.31 1 MET B CA 1
ATOM 697 C C . MET B 1 1 ? 6.891 30.719 32.969 1 32.31 1 MET B C 1
ATOM 699 O O . MET B 1 1 ? 6.824 31.797 32.375 1 32.31 1 MET B O 1
ATOM 703 N N . ARG B 1 2 ? 8.039 30.594 32.75 1 42.16 2 ARG B N 1
ATOM 704 C CA . ARG B 1 2 ? 8.562 30.984 31.438 1 42.16 2 ARG B CA 1
ATOM 705 C C . ARG B 1 2 ? 7.828 30.25 30.312 1 42.16 2 ARG B C 1
ATOM 707 O O . ARG B 1 2 ? 7.41 29.109 30.484 1 42.16 2 ARG B O 1
ATOM 714 N N . PRO B 1 3 ? 7.168 30.969 29.281 1 47.25 3 PRO B N 1
ATOM 715 C CA . PRO B 1 3 ? 6.484 30.484 28.078 1 47.25 3 PRO B CA 1
ATOM 716 C C . PRO B 1 3 ? 7.309 29.453 27.312 1 47.25 3 PRO B C 1
ATOM 718 O O . PRO B 1 3 ? 8.539 29.547 27.281 1 47.25 3 PRO B O 1
ATOM 721 N N . SER B 1 4 ? 7.016 28.188 27.422 1 48.44 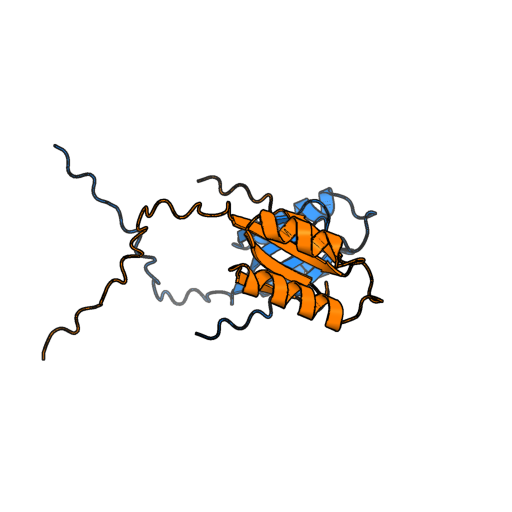4 SER B N 1
ATOM 722 C CA . SER B 1 4 ? 7.641 27.141 26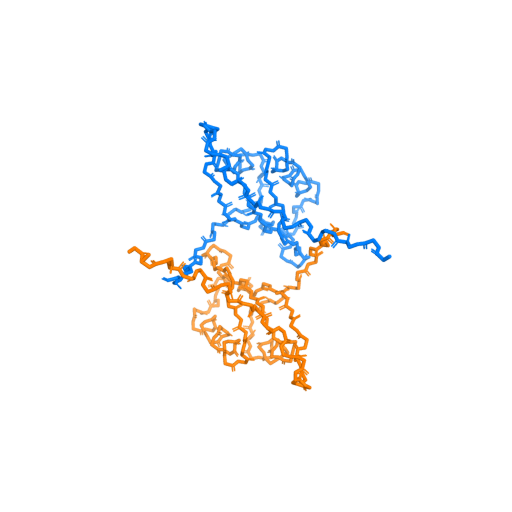.625 1 48.44 4 SER B CA 1
ATOM 723 C C . SER B 1 4 ? 7.488 27.391 25.141 1 48.44 4 SER B C 1
ATOM 725 O O . SER B 1 4 ? 6.371 27.562 24.641 1 48.44 4 SER B O 1
ATOM 727 N N . ALA B 1 5 ? 8.406 28.031 24.484 1 41.72 5 ALA B N 1
ATOM 728 C CA . ALA B 1 5 ? 8.523 28.297 23.062 1 41.72 5 ALA B CA 1
ATOM 729 C C . ALA B 1 5 ? 8.281 27.047 22.234 1 41.72 5 ALA B C 1
ATOM 731 O O . ALA B 1 5 ? 8.852 25.984 22.531 1 41.72 5 ALA B O 1
ATOM 732 N N . PHE B 1 6 ? 7.047 26.766 21.891 1 44.5 6 PHE B N 1
ATOM 733 C CA . PHE B 1 6 ? 6.699 25.766 20.891 1 44.5 6 PHE B CA 1
ATOM 734 C C . PHE B 1 6 ? 7.625 25.859 19.688 1 44.5 6 PHE B C 1
ATOM 736 O O . PHE B 1 6 ? 7.75 26.922 19.078 1 44.5 6 PHE B O 1
ATOM 743 N N . LEU B 1 7 ? 8.805 25.328 19.703 1 42.22 7 LEU B N 1
ATOM 744 C CA . LEU B 1 7 ? 9.719 25.312 18.578 1 42.22 7 LEU B CA 1
ATOM 745 C C . LEU B 1 7 ? 9.016 24.797 17.312 1 42.22 7 LEU B C 1
ATOM 747 O O . LEU B 1 7 ? 8.508 23.672 17.297 1 42.22 7 LEU B O 1
ATOM 751 N N . VAL B 1 8 ? 8.156 25.562 16.641 1 40.81 8 VAL B N 1
ATOM 752 C CA . VAL B 1 8 ? 7.645 25.234 15.312 1 40.81 8 VAL B CA 1
ATOM 753 C C . VAL B 1 8 ? 8.797 24.797 14.414 1 40.81 8 VAL B C 1
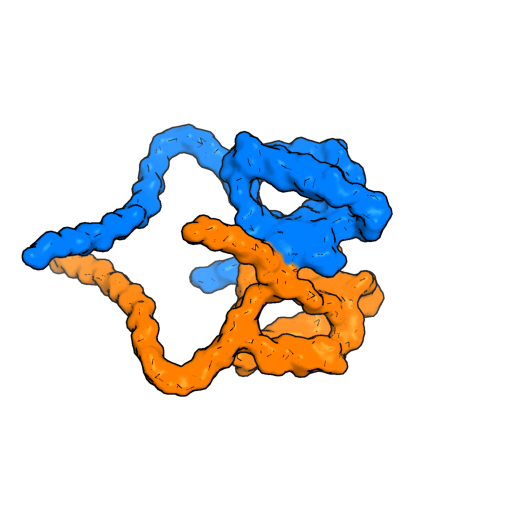ATOM 755 O O . VAL B 1 8 ? 9.742 25.547 14.188 1 40.81 8 VAL B O 1
ATOM 758 N N . ALA B 1 9 ? 9.18 23.5 14.477 1 40.16 9 ALA B N 1
ATOM 759 C CA . ALA B 1 9 ? 10.172 22.984 13.539 1 40.16 9 ALA B CA 1
ATOM 760 C C . ALA B 1 9 ? 9.844 23.406 12.109 1 40.16 9 ALA B C 1
ATOM 762 O O . ALA B 1 9 ? 8.805 23.016 11.562 1 40.16 9 ALA B O 1
ATOM 763 N N . ALA B 1 10 ? 10.086 24.609 11.75 1 40.72 10 ALA B N 1
ATOM 764 C CA . ALA B 1 10 ? 10.047 25.031 10.352 1 40.72 10 ALA B CA 1
ATOM 765 C C . ALA B 1 10 ? 10.734 24.016 9.453 1 40.72 10 ALA B C 1
ATOM 767 O O . ALA B 1 10 ? 11.875 23.641 9.695 1 40.72 10 ALA B O 1
ATOM 768 N N . LEU B 1 11 ? 9.938 23.078 8.844 1 42.5 11 LEU B N 1
ATOM 769 C CA . LEU B 1 11 ? 10.492 22.312 7.727 1 42.5 11 LEU B CA 1
ATOM 770 C C . LEU B 1 11 ? 11.211 23.234 6.742 1 42.5 11 LEU B C 1
ATOM 772 O O . LEU B 1 11 ? 10.562 23.969 5.992 1 42.5 11 LEU B O 1
ATOM 776 N N . ALA B 1 12 ? 12.195 23.891 7.223 1 41.44 12 ALA B N 1
ATOM 777 C CA . ALA B 1 12 ? 13.023 24.641 6.281 1 41.44 12 ALA B CA 1
ATOM 778 C C . ALA B 1 12 ? 13.336 23.812 5.039 1 41.44 12 ALA B C 1
ATOM 780 O O . ALA B 1 12 ? 13.867 22.703 5.141 1 41.44 12 ALA B O 1
ATOM 781 N N . VAL B 1 13 ? 12.477 23.906 4.02 1 44.38 13 VAL B N 1
ATOM 782 C CA . VAL B 1 13 ? 12.891 23.469 2.689 1 44.38 13 VAL B CA 1
ATOM 783 C C . VAL B 1 13 ? 14.188 24.188 2.301 1 44.38 13 VAL B C 1
ATOM 785 O O . VAL B 1 13 ? 14.211 25.406 2.113 1 44.38 13 VAL B O 1
ATOM 788 N N . VAL B 1 14 ? 15.312 24.078 2.943 1 44.41 14 VAL B N 1
ATOM 789 C CA . VAL B 1 14 ? 16.578 24.531 2.371 1 44.41 14 VAL B CA 1
ATOM 790 C C . VAL B 1 14 ? 16.625 24.172 0.889 1 44.41 14 VAL B C 1
ATOM 792 O O . VAL B 1 14 ? 16.484 23.016 0.522 1 44.41 14 VAL B O 1
ATOM 795 N N . PRO B 1 15 ? 16.406 25.062 -0.057 1 44.28 15 PRO B N 1
ATOM 796 C CA . PRO B 1 15 ? 16.688 24.859 -1.48 1 44.28 15 PRO B CA 1
ATOM 797 C C . PRO B 1 15 ? 18.109 24.328 -1.732 1 44.28 15 PRO B C 1
ATOM 799 O O . PRO B 1 15 ? 18.703 24.625 -2.77 1 44.28 15 PRO B O 1
ATOM 802 N N . GLY B 1 16 ? 18.938 24 -0.859 1 43.25 16 GLY B N 1
ATOM 803 C CA . GLY B 1 16 ? 20.188 23.5 -1.407 1 43.25 16 GLY B CA 1
ATOM 804 C C . GLY B 1 16 ? 19.984 22.656 -2.654 1 43.25 16 GLY B C 1
ATOM 805 O O . GLY B 1 16 ? 18.891 22.125 -2.891 1 43.25 16 GLY B O 1
ATOM 806 N N . VAL B 1 17 ? 20.703 23.031 -3.779 1 44.62 17 VAL B N 1
ATOM 807 C CA . VAL B 1 17 ? 20.875 22.297 -5.027 1 44.62 17 VAL B CA 1
ATOM 808 C C . VAL B 1 17 ? 20.859 20.797 -4.754 1 44.62 17 VAL B C 1
ATOM 810 O O . VAL B 1 17 ? 21.438 20.016 -5.504 1 44.62 17 VAL B O 1
ATOM 813 N N . LEU B 1 18 ? 20.75 20.297 -3.57 1 45.06 18 LEU B N 1
ATOM 814 C CA . LEU B 1 18 ? 20.719 18.844 -3.521 1 45.06 18 LEU B CA 1
ATOM 815 C C . LEU B 1 18 ? 19.875 18.281 -4.652 1 45.06 18 LEU B C 1
ATOM 817 O O . LEU B 1 18 ? 18.797 18.781 -4.941 1 45.06 18 LEU B O 1
ATOM 821 N N . ALA B 1 19 ? 20.406 17.969 -5.703 1 48.22 19 ALA B N 1
ATOM 822 C CA . ALA B 1 19 ? 19.781 17.109 -6.703 1 48.22 19 ALA B CA 1
ATOM 823 C C . ALA B 1 19 ? 18.672 16.266 -6.082 1 48.22 19 ALA B C 1
ATOM 825 O O . ALA B 1 19 ? 18.938 15.32 -5.336 1 48.22 19 ALA B O 1
ATOM 826 N N . VAL B 1 20 ? 17.656 16.844 -5.336 1 57.59 20 VAL B N 1
ATOM 827 C CA . VAL B 1 20 ? 16.562 16.141 -4.684 1 57.59 20 VAL B CA 1
ATOM 828 C C . VAL B 1 20 ? 16.078 15.008 -5.578 1 57.59 20 VAL B C 1
ATOM 830 O O . VAL B 1 20 ? 15.633 15.242 -6.703 1 57.59 20 VAL B O 1
ATOM 833 N N . ASP B 1 21 ? 16.859 13.953 -5.559 1 71.94 21 ASP B N 1
ATOM 834 C CA . ASP B 1 21 ? 16.359 12.781 -6.27 1 71.94 21 ASP B CA 1
ATOM 835 C C . ASP B 1 21 ? 14.836 12.711 -6.215 1 71.94 21 ASP B C 1
ATOM 837 O O . ASP B 1 21 ? 14.234 13.133 -5.227 1 71.94 21 ASP B O 1
ATOM 841 N N . GLN B 1 22 ? 14.344 12.859 -7.441 1 87.75 22 GLN B N 1
ATOM 842 C CA . GLN B 1 22 ? 12.891 12.734 -7.527 1 87.75 22 GLN B CA 1
ATOM 843 C C . GLN B 1 22 ? 12.383 11.555 -6.707 1 87.75 22 GLN B C 1
ATOM 845 O O . GLN B 1 22 ? 12.828 10.422 -6.902 1 87.75 22 GLN B O 1
ATOM 850 N N . MET B 1 23 ? 11.734 11.891 -5.621 1 92.25 23 MET B N 1
ATOM 851 C CA . MET B 1 23 ? 11.164 10.844 -4.773 1 92.25 23 MET B CA 1
ATOM 852 C C . MET B 1 23 ? 9.828 10.367 -5.324 1 92.25 23 MET B C 1
ATOM 854 O O . MET B 1 23 ? 9.055 11.164 -5.871 1 92.25 23 MET B O 1
ATOM 858 N N . LYS B 1 24 ? 9.656 9.023 -5.254 1 93.56 24 LYS B N 1
ATOM 859 C CA . LYS B 1 24 ? 8.383 8.453 -5.691 1 93.56 24 LYS B CA 1
ATOM 860 C C . LYS B 1 24 ? 7.793 7.543 -4.617 1 93.56 24 LYS B C 1
ATOM 862 O O . LYS B 1 24 ? 8.531 6.914 -3.855 1 93.56 24 LYS B O 1
ATOM 867 N N . SER B 1 25 ? 6.492 7.613 -4.539 1 95.75 25 SER B N 1
ATOM 868 C CA . SER B 1 25 ? 5.77 6.695 -3.664 1 95.75 25 SER B CA 1
ATOM 869 C C . SER B 1 25 ? 5.387 5.414 -4.398 1 95.75 25 SER B C 1
ATOM 871 O O . SER B 1 25 ? 4.734 5.465 -5.445 1 95.75 25 SER B O 1
ATOM 873 N N . VAL B 1 26 ? 5.855 4.301 -3.861 1 96.62 26 VAL B N 1
ATOM 874 C CA . VAL B 1 26 ? 5.586 3.021 -4.512 1 96.62 26 VAL B CA 1
ATOM 875 C C . VAL B 1 26 ? 5.246 1.968 -3.459 1 96.62 26 VAL B C 1
ATOM 877 O O . VAL B 1 26 ? 5.441 2.191 -2.262 1 96.62 26 VAL B O 1
ATOM 880 N N . ILE B 1 27 ? 4.664 0.925 -3.902 1 96.88 27 ILE B N 1
ATOM 881 C CA . ILE B 1 27 ? 4.516 -0.271 -3.08 1 96.88 27 ILE B CA 1
ATOM 882 C C . ILE B 1 27 ? 5.316 -1.42 -3.691 1 96.88 27 ILE B C 1
ATOM 884 O O . ILE B 1 27 ? 5.348 -1.58 -4.914 1 96.88 27 ILE B O 1
ATOM 888 N N . ILE B 1 28 ? 6.043 -2.102 -2.887 1 96.5 28 ILE B N 1
ATOM 889 C CA . ILE B 1 28 ? 6.812 -3.279 -3.273 1 96.5 28 ILE B CA 1
ATOM 890 C C . ILE B 1 28 ? 6.258 -4.516 -2.566 1 96.5 28 ILE B C 1
ATOM 892 O O . ILE B 1 28 ? 6.016 -4.488 -1.358 1 96.5 28 ILE B O 1
ATOM 896 N N . TRP B 1 29 ? 5.969 -5.562 -3.322 1 95.25 29 TRP B N 1
ATOM 897 C CA . TRP B 1 29 ? 5.434 -6.773 -2.703 1 95.25 29 TRP B CA 1
ATOM 898 C C . TRP B 1 29 ? 5.957 -8.023 -3.406 1 95.25 29 TRP B C 1
ATOM 900 O O . TRP B 1 29 ? 6.465 -7.945 -4.527 1 95.25 29 TRP B O 1
ATOM 910 N N . ALA B 1 30 ? 5.898 -9.133 -2.664 1 94.75 30 ALA B N 1
ATOM 911 C CA . ALA B 1 30 ? 6.32 -10.422 -3.209 1 94.75 30 ALA B CA 1
ATOM 912 C C . ALA B 1 30 ? 5.262 -10.992 -4.145 1 94.75 30 ALA B C 1
ATOM 914 O O . ALA B 1 30 ? 4.102 -11.148 -3.756 1 94.75 30 ALA B O 1
ATOM 915 N N . GLN B 1 31 ? 5.672 -11.305 -5.352 1 89.94 31 GLN B N 1
ATOM 916 C CA . GLN B 1 31 ? 4.762 -11.836 -6.359 1 89.94 31 GLN B CA 1
ATOM 917 C C . GLN B 1 31 ? 4.262 -13.227 -5.973 1 89.94 31 GLN B C 1
ATOM 919 O O . GLN B 1 31 ? 3.193 -13.656 -6.422 1 89.94 31 GLN B O 1
ATOM 924 N N . SER B 1 32 ? 5.059 -13.914 -5.219 1 90.44 32 SER B N 1
ATOM 925 C CA . SER B 1 32 ? 4.695 -15.258 -4.773 1 90.44 32 SER B CA 1
ATOM 926 C C . SER B 1 32 ? 5.121 -15.492 -3.328 1 90.44 32 SER B C 1
ATOM 928 O O . SER B 1 32 ? 6.066 -14.867 -2.842 1 90.44 32 SER B O 1
ATOM 930 N N . ASP B 1 33 ? 4.395 -16.375 -2.764 1 89.56 33 ASP B N 1
ATOM 931 C CA . ASP B 1 33 ? 4.715 -16.719 -1.382 1 89.56 33 ASP B CA 1
ATOM 932 C C . ASP B 1 33 ? 6.043 -17.469 -1.299 1 89.56 33 ASP B C 1
ATOM 934 O O . ASP B 1 33 ? 6.559 -17.703 -0.205 1 89.56 33 ASP B O 1
ATOM 938 N N . SER B 1 34 ? 6.617 -17.75 -2.396 1 91.25 34 SER B N 1
ATOM 939 C CA . SER B 1 34 ? 7.875 -18.484 -2.439 1 91.25 34 SER B CA 1
ATOM 940 C C . SER B 1 34 ? 9.062 -17.562 -2.203 1 91.25 34 SER B C 1
ATOM 942 O O . SER B 1 34 ? 10.18 -18.031 -1.95 1 91.25 34 SER B O 1
ATOM 944 N N . ILE B 1 35 ? 8.766 -16.328 -2.279 1 91.38 35 ILE B N 1
ATOM 945 C CA . ILE B 1 35 ? 9.836 -15.359 -2.096 1 91.38 35 ILE B CA 1
ATOM 946 C C . ILE B 1 35 ? 10.227 -15.289 -0.622 1 91.38 35 ILE B C 1
ATOM 948 O O . ILE B 1 35 ? 9.367 -15.188 0.252 1 91.38 35 ILE B O 1
ATOM 952 N N . SER B 1 36 ? 11.492 -15.32 -0.4 1 92.06 36 SER B N 1
ATOM 953 C CA . SER B 1 36 ? 12 -15.328 0.969 1 92.06 36 SER B CA 1
ATOM 954 C C . SER B 1 36 ? 11.875 -13.945 1.607 1 92.06 36 SER B C 1
ATOM 956 O O . SER B 1 36 ? 12.023 -12.93 0.929 1 92.06 36 SER B O 1
ATOM 958 N N . ASP B 1 37 ? 11.727 -13.992 2.943 1 92.75 37 ASP B N 1
ATOM 959 C CA . ASP B 1 37 ? 11.648 -12.75 3.701 1 92.75 37 ASP B CA 1
ATOM 960 C C . ASP B 1 37 ? 12.961 -11.969 3.629 1 92.75 37 ASP B C 1
ATOM 962 O O . ASP B 1 37 ? 12.969 -10.75 3.793 1 92.75 37 ASP B O 1
ATOM 966 N N . ASP B 1 38 ? 14 -12.695 3.373 1 93 38 ASP B N 1
ATOM 967 C CA . ASP B 1 38 ? 15.312 -12.07 3.281 1 93 38 ASP B CA 1
ATOM 968 C C . ASP B 1 38 ? 15.391 -11.117 2.096 1 93 38 ASP B C 1
ATOM 970 O O . ASP B 1 38 ? 16.016 -10.055 2.186 1 93 38 ASP B O 1
ATOM 974 N N . ILE B 1 39 ? 14.828 -11.555 1.043 1 93 39 ILE B N 1
ATOM 975 C CA . ILE B 1 39 ? 14.836 -10.719 -0.154 1 93 39 ILE B CA 1
ATOM 976 C C . ILE B 1 39 ? 14.055 -9.43 0.107 1 93 39 IL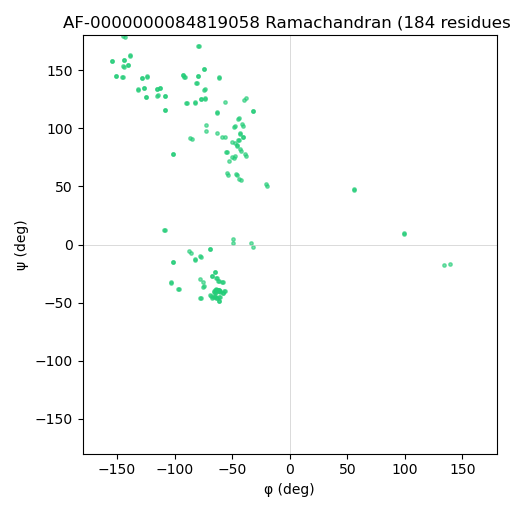E B C 1
ATOM 978 O O . ILE B 1 39 ? 14.469 -8.352 -0.308 1 93 39 ILE B O 1
ATOM 982 N N . ILE B 1 40 ? 12.977 -9.531 0.812 1 94.56 40 ILE B N 1
ATOM 983 C CA . ILE B 1 40 ? 12.148 -8.383 1.168 1 94.56 40 ILE B CA 1
ATOM 984 C C . ILE B 1 40 ? 12.938 -7.453 2.088 1 94.56 40 ILE B C 1
ATOM 986 O O . ILE B 1 40 ? 12.93 -6.234 1.896 1 94.56 40 ILE B O 1
ATOM 990 N N . ALA B 1 41 ? 13.586 -8.031 3.041 1 93.75 41 ALA B N 1
ATOM 991 C CA . ALA B 1 41 ? 14.406 -7.258 3.973 1 93.75 41 ALA B CA 1
ATOM 992 C C . ALA B 1 41 ? 15.539 -6.539 3.244 1 93.75 41 ALA B C 1
ATOM 994 O O . ALA B 1 41 ? 15.844 -5.387 3.547 1 93.75 41 ALA B O 1
ATOM 995 N N . LYS B 1 42 ? 16.109 -7.172 2.34 1 93.69 42 LYS B N 1
ATOM 996 C CA . LYS B 1 42 ? 17.188 -6.582 1.542 1 93.69 42 LYS B CA 1
ATOM 997 C C . LYS B 1 42 ? 16.672 -5.387 0.741 1 93.69 42 LYS B C 1
ATOM 999 O O . LYS B 1 42 ? 17.344 -4.355 0.662 1 93.69 42 LYS B O 1
ATOM 1004 N N . ALA B 1 43 ? 15.555 -5.578 0.132 1 95 43 ALA B N 1
ATOM 1005 C CA . ALA B 1 43 ? 14.938 -4.488 -0.617 1 95 43 ALA B CA 1
ATOM 1006 C C . ALA B 1 43 ? 14.672 -3.287 0.285 1 95 43 ALA B C 1
ATOM 1008 O O . ALA B 1 43 ? 14.977 -2.148 -0.076 1 95 43 ALA B O 1
ATOM 1009 N N . LYS B 1 44 ? 14.203 -3.555 1.457 1 94.94 44 LYS B N 1
ATOM 1010 C CA . LYS B 1 44 ? 13.945 -2.492 2.424 1 94.94 44 LYS B CA 1
ATOM 1011 C C . LYS B 1 44 ? 15.234 -1.746 2.773 1 94.94 44 LYS B C 1
ATOM 1013 O O . LYS B 1 44 ? 15.258 -0.514 2.791 1 94.94 44 LYS B O 1
ATOM 1018 N N . GLN B 1 45 ? 16.188 -2.482 3.055 1 95 45 GLN B N 1
ATOM 1019 C CA . GLN B 1 45 ? 17.469 -1.899 3.434 1 95 45 GLN B CA 1
ATOM 1020 C C . GLN B 1 45 ? 18.047 -1.062 2.297 1 95 45 GLN B C 1
ATOM 1022 O O . GLN B 1 45 ? 18.625 0.001 2.535 1 95 45 GLN B O 1
ATOM 1027 N N . SER B 1 46 ? 17.891 -1.542 1.114 1 94.81 46 SER B N 1
ATOM 1028 C CA . SER B 1 46 ? 18.359 -0.797 -0.049 1 94.81 46 SER B CA 1
ATOM 1029 C C . SER B 1 46 ? 17.672 0.554 -0.16 1 94.81 46 SER B C 1
ATOM 1031 O O . SER B 1 46 ? 18.297 1.562 -0.479 1 94.81 46 SER B O 1
ATOM 1033 N N . ILE B 1 47 ? 16.406 0.573 0.112 1 95 47 ILE B N 1
ATOM 1034 C CA . ILE B 1 47 ? 15.609 1.791 0.048 1 95 47 ILE B CA 1
ATOM 1035 C C . ILE B 1 47 ? 16.062 2.762 1.139 1 95 47 ILE B C 1
ATOM 1037 O O . ILE B 1 47 ? 16.266 3.949 0.876 1 95 47 ILE B O 1
ATOM 1041 N N . ILE B 1 48 ? 16.25 2.258 2.301 1 94.69 48 ILE B N 1
ATOM 1042 C CA . ILE B 1 48 ? 16.656 3.078 3.432 1 94.69 48 ILE B CA 1
ATOM 1043 C C . ILE B 1 48 ? 18.062 3.637 3.176 1 94.69 48 ILE B C 1
ATOM 1045 O O . ILE B 1 48 ? 18.312 4.82 3.412 1 94.69 48 ILE B O 1
ATOM 1049 N N . ASP B 1 49 ? 18.875 2.828 2.641 1 94.06 49 ASP B N 1
ATOM 1050 C CA . ASP B 1 49 ? 20.234 3.238 2.334 1 94.06 49 ASP B CA 1
ATOM 1051 C C . ASP B 1 49 ? 20.266 4.355 1.294 1 94.06 49 ASP B C 1
ATOM 1053 O O . ASP B 1 49 ? 21.141 5.219 1.319 1 94.06 49 ASP B O 1
ATOM 1057 N N . ALA B 1 50 ? 19.312 4.348 0.499 1 92.94 50 ALA B N 1
ATOM 1058 C CA . ALA B 1 50 ? 19.219 5.344 -0.567 1 92.94 50 ALA B CA 1
ATOM 1059 C C . ALA B 1 50 ? 18.547 6.621 -0.074 1 92.94 50 ALA B C 1
ATOM 1061 O O . ALA B 1 50 ? 18.391 7.578 -0.835 1 92.94 50 ALA B O 1
ATOM 1062 N N . GLY B 1 51 ? 18.062 6.551 1.121 1 92.94 51 GLY B N 1
ATOM 1063 C CA . GLY B 1 51 ? 17.406 7.711 1.7 1 92.94 51 GLY B CA 1
ATOM 1064 C C . GLY B 1 51 ? 15.898 7.645 1.622 1 92.94 51 GLY B C 1
ATOM 1065 O O . GLY B 1 51 ? 15.211 8.641 1.848 1 92.94 51 GLY B O 1
ATOM 1066 N N . GLY B 1 52 ? 15.484 6.508 1.253 1 94.38 52 GLY B N 1
ATOM 1067 C CA . GLY B 1 52 ? 14.039 6.312 1.229 1 94.38 52 GLY B CA 1
ATOM 1068 C C . GLY B 1 52 ? 13.453 6.035 2.602 1 94.38 52 GLY B C 1
ATOM 1069 O O . GLY B 1 52 ? 14.188 5.938 3.588 1 94.38 52 GLY B O 1
ATOM 1070 N N . GLN B 1 53 ? 12.094 6.051 2.564 1 94.44 53 GLN B N 1
ATOM 1071 C CA . GLN B 1 53 ? 11.367 5.797 3.803 1 94.44 53 GLN B CA 1
ATOM 1072 C C . GLN B 1 53 ? 10.258 4.77 3.588 1 94.44 53 GLN B C 1
ATOM 1074 O O . GLN B 1 53 ? 9.469 4.887 2.65 1 94.44 53 GLN B O 1
ATOM 1079 N N . ILE B 1 54 ? 10.258 3.844 4.539 1 95.56 54 ILE B N 1
ATOM 1080 C CA . ILE B 1 54 ? 9.141 2.896 4.551 1 95.56 54 ILE B CA 1
ATOM 1081 C C . ILE B 1 54 ? 7.941 3.521 5.254 1 95.56 54 ILE B C 1
ATOM 1083 O O . ILE B 1 54 ? 8.031 3.92 6.418 1 95.56 54 ILE B O 1
ATOM 1087 N N . THR B 1 55 ? 6.863 3.584 4.559 1 95.19 55 THR B N 1
ATOM 1088 C CA . THR B 1 55 ? 5.715 4.301 5.098 1 95.19 55 THR B CA 1
ATOM 1089 C C . THR B 1 55 ? 4.664 3.326 5.617 1 95.19 55 THR B C 1
ATOM 1091 O O . THR B 1 55 ? 3.924 3.641 6.551 1 95.19 55 THR B O 1
ATOM 1094 N N . HIS B 1 56 ? 4.531 2.254 5.059 1 95.31 56 HIS B N 1
ATOM 1095 C CA . HIS B 1 56 ? 3.568 1.234 5.457 1 95.31 56 HIS B CA 1
ATOM 1096 C C . HIS B 1 56 ? 4.129 -0.168 5.242 1 95.31 56 HIS B C 1
ATOM 1098 O O . HIS B 1 56 ? 4.848 -0.412 4.27 1 95.31 56 HIS B O 1
ATOM 1104 N N . THR B 1 57 ? 3.773 -1.029 6.137 1 95.94 57 THR B N 1
ATOM 1105 C CA . THR B 1 57 ? 4.16 -2.432 6.047 1 95.94 57 THR B CA 1
ATOM 1106 C C . THR B 1 57 ? 2.938 -3.338 6.133 1 95.94 57 THR B C 1
ATOM 1108 O O . THR B 1 57 ? 2.08 -3.152 7 1 95.94 57 THR B O 1
ATOM 1111 N N . TYR B 1 58 ? 2.889 -4.34 5.23 1 94.94 58 TYR B N 1
ATOM 1112 C CA . TYR B 1 58 ? 1.753 -5.254 5.16 1 94.94 58 TYR B CA 1
ATOM 1113 C C . TYR B 1 58 ? 2.207 -6.699 5.297 1 94.94 58 TYR B C 1
ATOM 1115 O O . TYR B 1 58 ? 3.246 -7.086 4.754 1 94.94 58 TYR B O 1
ATOM 1123 N N . SER B 1 59 ? 1.407 -7.5 5.938 1 94.19 59 SER B N 1
ATOM 1124 C CA . SER B 1 59 ? 1.773 -8.883 6.223 1 94.19 59 SER B CA 1
ATOM 1125 C C . SER B 1 59 ? 1.193 -9.836 5.184 1 94.19 59 SER B C 1
ATOM 1127 O O . SER B 1 59 ? 1.861 -10.781 4.754 1 94.19 59 SER B O 1
ATOM 1129 N N . LEU B 1 60 ? -0.031 -9.602 4.715 1 92.62 60 LEU B N 1
ATOM 1130 C CA . LEU B 1 60 ? -0.692 -10.555 3.832 1 92.62 60 LEU B CA 1
ATOM 1131 C C . LEU B 1 60 ? -0.15 -10.453 2.41 1 92.62 60 LEU B C 1
ATOM 1133 O O . LEU B 1 60 ? 0.125 -11.469 1.768 1 92.62 60 LEU B O 1
ATOM 1137 N N . ILE B 1 61 ? -0.043 -9.219 1.992 1 91.88 61 ILE B N 1
ATOM 1138 C CA . ILE B 1 61 ? 0.471 -9.031 0.64 1 91.88 61 ILE B CA 1
ATOM 1139 C C . ILE B 1 61 ? 1.986 -9.219 0.634 1 91.88 61 ILE B C 1
ATOM 1141 O O . ILE B 1 61 ? 2.609 -9.258 -0.43 1 91.88 61 ILE B O 1
ATOM 1145 N N . ARG B 1 62 ? 2.648 -9.305 1.916 1 93.88 62 ARG B N 1
ATOM 1146 C CA . ARG B 1 62 ? 4.09 -9.453 2.086 1 93.88 62 ARG B CA 1
ATOM 1147 C C . ARG B 1 62 ? 4.844 -8.336 1.376 1 93.88 62 ARG B C 1
ATOM 1149 O O . ARG B 1 62 ? 5.766 -8.594 0.599 1 93.88 62 ARG B O 1
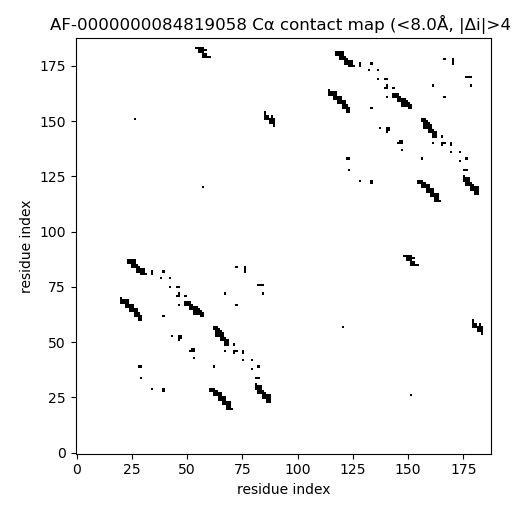ATOM 1156 N N . GLY B 1 63 ? 4.426 -7.195 1.576 1 95.25 63 GLY B N 1
ATOM 1157 C CA . GLY B 1 63 ? 4.98 -6.016 0.929 1 95.25 63 GLY B CA 1
ATOM 1158 C C . GLY B 1 63 ? 4.984 -4.793 1.824 1 95.25 63 GLY B C 1
ATOM 1159 O O . GLY B 1 63 ? 4.617 -4.871 2.998 1 95.25 63 GLY B O 1
ATOM 1160 N N . PHE B 1 64 ? 5.5 -3.764 1.225 1 96.06 64 PHE B N 1
ATOM 1161 C CA . PHE B 1 64 ? 5.594 -2.51 1.962 1 96.06 64 PHE B CA 1
ATOM 1162 C C . PHE B 1 64 ? 5.52 -1.317 1.015 1 96.06 64 PHE B C 1
ATOM 1164 O O . PHE B 1 64 ? 5.898 -1.423 -0.154 1 96.06 64 PHE B O 1
ATOM 1171 N N . ALA B 1 65 ? 4.895 -0.291 1.526 1 96.69 65 ALA B N 1
ATOM 1172 C CA . ALA B 1 65 ? 4.91 0.984 0.813 1 96.69 65 ALA B CA 1
ATOM 1173 C C . ALA B 1 65 ? 6.062 1.863 1.286 1 96.69 65 ALA B C 1
ATOM 1175 O O . ALA B 1 65 ? 6.414 1.855 2.469 1 96.69 65 ALA B O 1
ATOM 1176 N N . CYS B 1 66 ? 6.605 2.656 0.263 1 95.44 66 CYS B N 1
ATOM 1177 C CA . CYS B 1 66 ? 7.734 3.512 0.608 1 95.44 66 CYS B CA 1
ATOM 1178 C C . CYS B 1 66 ? 7.82 4.707 -0.332 1 95.44 66 CYS B C 1
ATOM 1180 O O . CYS B 1 66 ? 7.16 4.73 -1.374 1 95.44 66 CYS B O 1
ATOM 1182 N N . VAL B 1 67 ? 8.484 5.699 0.19 1 95.06 67 VAL B N 1
ATOM 1183 C CA . VAL B 1 67 ? 8.898 6.844 -0.614 1 95.06 67 VAL B CA 1
ATOM 1184 C C . VAL B 1 67 ? 10.414 6.797 -0.828 1 95.06 67 VAL B C 1
ATOM 1186 O O . VAL B 1 67 ? 11.18 6.789 0.136 1 95.06 67 VAL B O 1
ATOM 1189 N N . THR B 1 68 ? 10.812 6.648 -2.023 1 94.94 68 THR B N 1
ATOM 1190 C CA . THR B 1 68 ? 12.219 6.426 -2.324 1 94.94 68 THR B CA 1
ATOM 1191 C C . THR B 1 68 ? 12.609 7.113 -3.629 1 94.94 68 THR B C 1
ATOM 1193 O O . THR B 1 68 ? 11.758 7.363 -4.484 1 94.94 68 THR B O 1
ATOM 1196 N N . PRO B 1 69 ? 13.859 7.445 -3.699 1 94.88 69 PRO B N 1
ATOM 1197 C CA . PRO B 1 69 ? 14.312 8.016 -4.969 1 94.88 69 PRO B CA 1
ATOM 1198 C C . PRO B 1 69 ? 14.156 7.047 -6.141 1 94.88 69 PRO B C 1
ATOM 1200 O O . PRO B 1 69 ? 14.359 5.84 -5.98 1 94.88 69 PRO B O 1
ATOM 1203 N N . VAL B 1 70 ? 13.805 7.617 -7.309 1 91.75 70 VAL B N 1
ATOM 1204 C CA . VAL B 1 70 ? 13.539 6.832 -8.508 1 91.75 70 VAL B CA 1
ATOM 1205 C C . VAL B 1 70 ? 14.773 6.004 -8.867 1 91.75 70 VAL B C 1
ATOM 1207 O O . VAL B 1 70 ? 14.656 4.871 -9.344 1 91.75 70 VAL B O 1
ATOM 1210 N N . LYS B 1 71 ? 15.867 6.48 -8.594 1 89.75 71 LYS B N 1
ATOM 1211 C CA . LYS B 1 71 ? 17.125 5.828 -8.969 1 89.75 71 LYS B CA 1
ATOM 1212 C C . LYS B 1 71 ? 17.266 4.484 -8.258 1 89.75 71 LYS B C 1
ATOM 1214 O O . LYS B 1 71 ? 17.828 3.539 -8.82 1 89.75 71 LYS B O 1
ATOM 1219 N N . VAL B 1 72 ? 16.891 4.402 -7.105 1 92.44 72 VAL B N 1
ATOM 1220 C CA . VAL B 1 72 ? 17.094 3.18 -6.332 1 92.44 72 VAL B CA 1
ATOM 1221 C C . VAL B 1 72 ? 16.047 2.135 -6.746 1 92.44 72 VAL B C 1
ATOM 1223 O O . VAL B 1 72 ? 16.297 0.932 -6.613 1 92.44 72 VAL B O 1
ATOM 1226 N N . LEU B 1 73 ? 14.906 2.6 -7.16 1 92.81 73 LEU B N 1
ATOM 1227 C CA . LEU B 1 73 ? 13.859 1.68 -7.582 1 92.81 73 LEU B CA 1
ATOM 1228 C C . LEU B 1 73 ? 14.352 0.77 -8.703 1 92.81 73 LEU B C 1
ATOM 1230 O O . LEU B 1 73 ? 14.031 -0.421 -8.727 1 92.81 73 LEU B O 1
ATOM 1234 N N . GLU B 1 74 ? 15.086 1.335 -9.594 1 89.12 74 GLU B N 1
ATOM 1235 C CA . GLU B 1 74 ? 15.648 0.562 -10.695 1 89.12 74 GLU B CA 1
ATOM 1236 C C . GLU B 1 74 ? 16.609 -0.513 -10.18 1 89.12 74 GLU B C 1
ATOM 1238 O O . GLU B 1 74 ? 16.594 -1.645 -10.672 1 89.12 74 GLU B O 1
ATOM 1243 N N . SER B 1 75 ? 17.359 -0.138 -9.203 1 90.5 75 SER B N 1
ATOM 1244 C CA . SER B 1 75 ? 18.312 -1.082 -8.617 1 90.5 75 SER B CA 1
ATOM 1245 C C . SER B 1 75 ? 17.594 -2.199 -7.871 1 90.5 75 SER B C 1
ATOM 1247 O O . SER B 1 75 ? 17.953 -3.371 -7.996 1 90.5 75 SER B O 1
ATOM 1249 N N . VAL B 1 76 ? 16.625 -1.803 -7.117 1 92.81 76 VAL B N 1
ATOM 1250 C CA . VAL B 1 76 ? 15.844 -2.768 -6.348 1 92.81 76 VAL B CA 1
ATOM 1251 C C . VAL B 1 76 ? 15.172 -3.758 -7.293 1 92.81 76 VAL B C 1
ATOM 1253 O O . VAL B 1 76 ? 15.164 -4.965 -7.039 1 92.81 76 VAL B O 1
ATOM 1256 N N . GLN B 1 77 ? 14.586 -3.27 -8.344 1 90.5 77 GLN B N 1
ATOM 1257 C CA . GLN B 1 77 ? 13.922 -4.121 -9.328 1 90.5 77 GLN B CA 1
ATOM 1258 C C . GLN B 1 77 ? 14.914 -5.086 -9.977 1 90.5 77 GLN B C 1
ATOM 1260 O O . GLN B 1 77 ? 14.562 -6.227 -10.289 1 90.5 77 GLN B O 1
ATOM 1265 N N . ALA B 1 78 ? 16.094 -4.684 -10.102 1 88.62 78 ALA B N 1
ATOM 1266 C CA . ALA B 1 78 ? 17.125 -5.469 -10.781 1 88.62 78 ALA B CA 1
ATOM 1267 C C . ALA B 1 78 ? 17.594 -6.629 -9.914 1 88.62 78 ALA B C 1
ATOM 1269 O O . ALA B 1 78 ? 17.844 -7.73 -10.414 1 88.62 78 ALA B O 1
ATOM 1270 N N . PHE B 1 79 ? 17.672 -6.461 -8.609 1 86.62 79 PHE B N 1
ATOM 1271 C CA . PHE B 1 79 ? 18.219 -7.523 -7.773 1 86.62 79 PHE B CA 1
ATOM 1272 C C . PHE B 1 79 ? 17.109 -8.305 -7.086 1 86.62 79 PHE B C 1
ATOM 1274 O O . PHE B 1 79 ? 17.344 -9.375 -6.535 1 86.62 79 PHE B O 1
ATOM 1281 N N . SER B 1 80 ? 16.016 -7.801 -7.086 1 84.88 80 SER B N 1
ATOM 1282 C CA . SER B 1 80 ? 14.906 -8.445 -6.398 1 84.88 80 SER B CA 1
ATOM 1283 C C . SER B 1 80 ? 13.992 -9.164 -7.387 1 84.88 80 SER B C 1
ATOM 1285 O O . SER B 1 80 ? 12.883 -8.711 -7.652 1 84.88 80 SER B O 1
ATOM 1287 N N . GLU B 1 81 ? 14.547 -10.352 -7.77 1 83.19 81 GLU B N 1
ATOM 1288 C CA . GLU B 1 81 ? 13.75 -11.156 -8.688 1 83.19 81 GLU B CA 1
ATOM 1289 C C . GLU B 1 81 ? 12.555 -11.789 -7.98 1 83.19 81 GLU B C 1
ATOM 1291 O O . GLU B 1 81 ? 12.711 -12.422 -6.938 1 83.19 81 GLU B O 1
ATOM 1296 N N . GLY B 1 82 ? 11.414 -11.273 -8.031 1 90.56 82 GLY B N 1
ATOM 1297 C CA . GLY B 1 82 ? 10.211 -11.797 -7.402 1 90.56 82 GLY B CA 1
ATOM 1298 C C . GLY B 1 82 ? 9.352 -10.727 -6.77 1 90.56 82 GLY B C 1
ATOM 1299 O O . GLY B 1 82 ? 8.195 -10.977 -6.418 1 90.56 82 GLY B O 1
ATOM 1300 N N . LEU B 1 83 ? 10.094 -9.664 -6.645 1 94.62 83 LEU B N 1
ATOM 1301 C CA . LEU B 1 83 ? 9.336 -8.539 -6.113 1 94.62 83 LEU B CA 1
ATOM 1302 C C . LEU B 1 83 ? 8.75 -7.699 -7.242 1 94.62 83 LEU B C 1
ATOM 1304 O O . LEU B 1 83 ? 9.359 -7.566 -8.305 1 94.62 83 LEU B O 1
ATOM 1308 N N . VAL B 1 84 ? 7.617 -7.215 -7.016 1 94.31 84 VAL B N 1
ATOM 1309 C CA . VAL B 1 84 ? 6.965 -6.336 -7.98 1 94.31 84 VAL B CA 1
ATOM 1310 C C . VAL B 1 84 ? 6.855 -4.926 -7.402 1 94.31 84 VAL B C 1
ATOM 1312 O O . VAL B 1 84 ? 6.523 -4.754 -6.23 1 94.31 84 VAL B O 1
ATOM 1315 N N . ILE B 1 85 ? 7.191 -4.012 -8.234 1 95.94 85 ILE B N 1
ATOM 1316 C CA . ILE B 1 85 ? 7.113 -2.609 -7.84 1 95.94 85 ILE B CA 1
ATOM 1317 C C . ILE B 1 85 ? 5.949 -1.931 -8.555 1 95.94 85 ILE B C 1
ATOM 1319 O O . ILE B 1 85 ? 5.836 -2.006 -9.781 1 95.94 85 ILE B O 1
ATOM 1323 N N . ASP B 1 86 ? 5.109 -1.293 -7.816 1 96.56 86 ASP B N 1
ATOM 1324 C CA . ASP B 1 86 ? 3.963 -0.556 -8.344 1 96.56 86 ASP B CA 1
ATOM 1325 C C . ASP B 1 86 ? 3.979 0.895 -7.867 1 96.56 86 ASP B C 1
ATOM 1327 O O . ASP B 1 86 ? 4.031 1.157 -6.664 1 96.56 86 ASP B O 1
ATOM 1331 N N . GLU B 1 87 ? 3.885 1.796 -8.844 1 95.31 87 GLU B N 1
ATOM 1332 C CA . GLU B 1 87 ? 3.891 3.215 -8.5 1 95.31 87 GLU B CA 1
ATOM 1333 C C . GLU B 1 87 ? 2.516 3.67 -8.016 1 95.31 87 GLU B C 1
ATOM 1335 O O . GLU B 1 87 ? 1.491 3.152 -8.461 1 95.31 87 GLU B O 1
ATOM 1340 N N . ASP B 1 88 ? 2.559 4.621 -7.043 1 94.81 88 ASP B N 1
ATOM 1341 C CA . ASP B 1 88 ? 1.325 5.215 -6.535 1 94.81 88 ASP B CA 1
ATOM 1342 C C . ASP B 1 88 ? 0.72 6.18 -7.551 1 94.81 88 ASP B C 1
ATOM 1344 O O . ASP B 1 88 ? 1.38 7.125 -7.988 1 94.81 88 ASP B O 1
ATOM 1348 N N . HIS B 1 89 ? -0.552 5.926 -7.879 1 92.25 89 HIS B N 1
ATOM 1349 C CA . HIS B 1 89 ? -1.224 6.746 -8.883 1 92.25 89 HIS B CA 1
ATOM 1350 C C . HIS B 1 89 ? -2.27 7.652 -8.242 1 92.25 89 HIS B C 1
ATOM 1352 O O . HIS B 1 89 ? -3.137 8.195 -8.93 1 92.25 89 HIS B O 1
ATOM 1358 N N . THR B 1 90 ? -2.205 7.734 -6.957 1 87.75 90 THR B N 1
ATOM 1359 C CA . THR B 1 90 ? -3.199 8.555 -6.273 1 87.75 90 THR B CA 1
ATOM 1360 C C . THR B 1 90 ? -3.076 10.016 -6.691 1 87.75 90 THR B C 1
ATOM 1362 O O . THR B 1 90 ? -1.99 10.594 -6.633 1 87.75 90 THR B O 1
ATOM 1365 N N . VAL B 1 91 ? -4.125 10.531 -7.41 1 71.5 91 VAL B N 1
ATOM 1366 C CA . VAL B 1 91 ? -4.156 11.945 -7.793 1 71.5 91 VAL B CA 1
ATOM 1367 C C . VAL B 1 91 ? -4.734 12.781 -6.656 1 71.5 91 VAL B C 1
ATOM 1369 O O . VAL B 1 91 ? -5.789 12.453 -6.109 1 71.5 91 VAL B O 1
ATOM 1372 N N . THR B 1 92 ? -3.85 13.289 -5.727 1 57.34 92 THR B N 1
ATOM 1373 C CA . THR B 1 92 ? -4.387 14.25 -4.773 1 57.34 92 THR B CA 1
ATOM 1374 C C . THR B 1 92 ? -5.055 15.414 -5.496 1 57.34 92 THR B C 1
ATOM 1376 O O . THR B 1 92 ? -4.418 16.109 -6.293 1 57.34 92 THR B O 1
ATOM 1379 N N . GLY B 1 93 ? -6.195 15.344 -5.965 1 43.78 93 GLY B N 1
ATOM 1380 C CA . GLY B 1 93 ? -6.824 16.594 -6.363 1 43.78 93 GLY B CA 1
ATOM 1381 C C . GLY B 1 93 ? -6.613 17.719 -5.367 1 43.78 93 GLY B C 1
ATOM 1382 O O . GLY B 1 93 ? -7.195 17.703 -4.281 1 43.78 93 GLY B O 1
ATOM 1383 N N . SER B 1 94 ? -5.422 18.031 -5.039 1 35.38 94 SER B N 1
ATOM 1384 C CA . SER B 1 94 ? -5.461 19.438 -4.617 1 35.38 94 SER B CA 1
ATOM 1385 C C . SER B 1 94 ? -6.113 20.312 -5.676 1 35.38 94 SER B C 1
ATOM 1387 O O . SER B 1 94 ? -6.043 20.016 -6.871 1 35.38 94 SER B O 1
#

Foldseek 3Di:
DPPPPPPPPPPPPPPPVPVPQPKFKKKKFFQDPPFDLVLQVVLVVLQVVQVKAFDAADDPRRMTIIIGGPVSVVVSPVPRVGMDMGTDPDDPPD/DPPPPPPPPPPPPPPDPPVPQPKFKKKKFFQDPPFDLVLQVVLVVLQVVQVKDFDAADDPRRITIIIGGPVSVVVSPVPRDGMDMGTDPDDPPD

Radius of gyration: 19.6 Å; Cα contacts (8 Å, |Δi|>4): 270; chains: 2; bounding box: 40×64×47 Å

InterPro domains:
  IPR037045 Peptidase S8 propeptide/proteinase inhibitor I9 superfamily [G3DSA:3.30.70.80] (22-92)
  IPR052471 Protease B Inhibitor I9 [PTHR28288] (17-88)

Secondary structure (DSSP, 8-state):
----------------------EEEEEEEESSTTS-HHHHHHHHHHHHHTT-EEEEEETTTTEEEEEEEHHHHHHHHHH-TTEEEEEB------/----------------------EEEEEEEESSTTS-HHHHHHHHHHHHHTT-EEEEEETTTTEEEEEEEHHHHHHHHHH-TTEEEEEB------

Sequence (188 aa):
MRPSAFLVAALAVVPGVLAVDQMKSVIIWAQSDSISDDIIAKAKQSIIDAGGQITHTYSLIRGFACVTPVKVLESVQAFSEGLVIDEDHTVTGSMRPSAFLVAALAVVPGVLAVDQMKSVIIWAQSDSISDDIIAKAKQSIIDAGGQITHTYSLIRGFACVTPVKVLESVQAFSEGLVIDEDHTVTGS

pLDDT: mean 80.63, std 21.49, range [32.31, 96.94]